Protein AF-A0A7R9WMP7-F1 (afdb_monomer_lite)

Sequence (196 aa):
MGDHVVVSDNFSRLHHEETLEYKSVVSILPITAIDHNDEQKAIALNGNVVVQQLIAFDERHVVAMCIQRPPPDAVDNLDGHWFGPDQTADKSIVAVLIHIAAGREIERVTVVHHMGQYTEDAPEPRTEVVAYDGQVGLALDWMGVVMAGQRTRDVIAANARDYHESGKATKKKKKKGLRKSGAKKDGFARGMSLRG

Radius of gyration: 32.73 Å; chains: 1; bounding box: 50×113×49 Å

Structure (mmCIF, N/CA/C/O backbone):
data_AF-A0A7R9WMP7-F1
#
_entry.id   AF-A0A7R9WMP7-F1
#
loop_
_atom_site.group_PDB
_atom_site.id
_atom_site.type_symbol
_atom_site.label_atom_id
_atom_site.label_alt_id
_atom_site.label_comp_id
_atom_site.label_asym_id
_atom_site.label_entity_id
_atom_site.label_seq_id
_atom_site.pdbx_PDB_ins_code
_atom_site.Cartn_x
_atom_site.Cartn_y
_atom_site.Cartn_z
_atom_site.occupancy
_atom_site.B_iso_or_equiv
_atom_site.auth_seq_id
_atom_site.auth_comp_id
_atom_site.auth_asym_id
_atom_site.auth_atom_id
_atom_site.pdbx_PDB_model_num
ATOM 1 N N . MET A 1 1 ? -14.930 8.433 22.520 1.00 45.34 1 MET A N 1
ATOM 2 C CA . MET A 1 1 ? -15.465 8.363 21.146 1.00 45.34 1 MET A CA 1
ATOM 3 C C . MET A 1 1 ? -14.258 8.307 20.238 1.00 45.34 1 MET A C 1
ATOM 5 O O . MET A 1 1 ? -13.336 9.067 20.490 1.00 45.34 1 MET A O 1
ATOM 9 N N . GLY A 1 2 ? -14.183 7.331 19.335 1.00 54.97 2 GLY A N 1
ATOM 10 C CA . GLY A 1 2 ? -13.090 7.282 18.365 1.00 54.97 2 GLY A CA 1
ATOM 11 C C . GLY A 1 2 ? -13.366 8.304 17.273 1.00 54.97 2 GLY A C 1
ATOM 12 O O . GLY A 1 2 ? -14.481 8.332 16.754 1.00 54.97 2 GLY A O 1
ATOM 13 N N . ASP A 1 3 ? -12.388 9.147 16.962 1.00 68.12 3 ASP A N 1
ATOM 14 C CA . ASP A 1 3 ? -12.490 10.063 15.833 1.00 68.12 3 ASP A CA 1
ATOM 15 C C . ASP A 1 3 ? -12.440 9.225 14.557 1.00 68.12 3 ASP A C 1
ATOM 17 O O . ASP A 1 3 ? -11.416 8.632 14.213 1.00 68.12 3 ASP A O 1
ATOM 21 N N . HIS A 1 4 ? -13.585 9.097 13.894 1.00 77.50 4 HIS A N 1
ATOM 22 C CA . HIS A 1 4 ? -13.651 8.394 12.625 1.00 77.50 4 HIS A CA 1
ATOM 23 C C . HIS A 1 4 ? -12.952 9.230 11.552 1.00 77.50 4 HIS A C 1
ATOM 25 O O . HIS A 1 4 ? -13.193 10.434 11.434 1.00 77.50 4 HIS A O 1
ATOM 31 N N . VAL A 1 5 ? -12.115 8.580 10.746 1.00 83.12 5 VAL A N 1
ATOM 32 C CA . VAL A 1 5 ? -11.389 9.219 9.647 1.00 83.12 5 VAL A CA 1
ATOM 33 C C . VAL A 1 5 ? -11.659 8.508 8.327 1.00 83.12 5 VAL A C 1
ATOM 35 O O . VAL A 1 5 ? -11.923 7.307 8.288 1.00 83.12 5 VAL A O 1
ATOM 38 N N . VAL A 1 6 ? -11.544 9.256 7.238 1.00 84.00 6 VAL A N 1
ATOM 39 C CA . VAL A 1 6 ? -11.440 8.762 5.870 1.00 84.00 6 VAL A CA 1
ATOM 40 C C . VAL A 1 6 ? -9.982 8.870 5.454 1.00 84.00 6 VAL A C 1
ATOM 42 O O . VAL A 1 6 ? -9.358 9.919 5.610 1.00 84.00 6 VAL A O 1
ATOM 45 N N . VAL A 1 7 ? -9.438 7.785 4.914 1.00 86.56 7 VAL A N 1
ATOM 46 C CA . VAL A 1 7 ? -8.098 7.769 4.328 1.00 86.56 7 VAL A CA 1
ATOM 47 C C . VAL A 1 7 ? -8.248 7.599 2.824 1.00 86.56 7 VAL A C 1
ATOM 49 O O . VAL A 1 7 ? -8.985 6.729 2.371 1.00 86.56 7 VAL A O 1
ATOM 52 N N . SER A 1 8 ? -7.581 8.457 2.062 1.00 89.31 8 SER A N 1
ATOM 53 C CA . SER A 1 8 ? -7.613 8.466 0.597 1.00 89.31 8 SER A CA 1
ATOM 54 C C . SER A 1 8 ? -6.206 8.632 0.049 1.00 89.31 8 SER A C 1
ATOM 56 O O . SER A 1 8 ? -5.360 9.243 0.699 1.00 89.31 8 SER A O 1
ATOM 58 N N . ASP A 1 9 ? -5.938 8.100 -1.133 1.00 88.44 9 ASP A N 1
ATOM 59 C CA . ASP A 1 9 ? -4.733 8.404 -1.886 1.00 88.44 9 ASP A CA 1
ATOM 60 C C . ASP A 1 9 ? -5.026 9.446 -2.964 1.00 88.44 9 ASP A C 1
ATOM 62 O O . ASP A 1 9 ? -6.095 9.491 -3.569 1.00 88.44 9 ASP A O 1
ATOM 66 N N . ASN A 1 10 ? -4.043 10.307 -3.186 1.00 82.25 10 ASN A N 1
ATOM 67 C CA . ASN A 1 10 ? -3.970 11.196 -4.325 1.00 82.25 10 ASN A CA 1
ATOM 68 C C . ASN A 1 10 ? -2.675 10.892 -5.065 1.00 82.25 10 ASN A C 1
ATOM 70 O O . ASN A 1 10 ? -1.601 10.803 -4.466 1.00 82.25 10 ASN A O 1
ATOM 74 N N . PHE A 1 11 ? -2.783 10.762 -6.377 1.00 77.38 11 PHE A N 1
ATOM 75 C CA . PHE A 1 11 ? -1.663 10.467 -7.249 1.00 77.38 11 PHE A CA 1
ATOM 76 C C . PHE A 1 11 ? -1.333 11.695 -8.090 1.00 77.38 11 PHE A C 1
ATOM 78 O O . PHE A 1 11 ? -2.196 12.226 -8.792 1.00 77.38 11 PHE A O 1
ATOM 85 N N . SER A 1 12 ? -0.076 12.132 -8.045 1.00 68.75 12 SER A N 1
ATOM 86 C CA . SER A 1 12 ? 0.445 13.128 -8.973 1.00 68.75 12 SER A CA 1
ATOM 87 C C . SER A 1 12 ? 1.570 12.533 -9.814 1.00 68.75 12 SER A C 1
ATOM 89 O O . SER A 1 12 ? 2.524 11.929 -9.318 1.00 68.75 12 SER A O 1
ATOM 91 N N . ARG A 1 13 ? 1.439 12.710 -11.131 1.00 63.62 13 ARG A N 1
ATOM 92 C CA . ARG A 1 13 ? 2.507 12.468 -12.099 1.00 63.62 13 ARG A CA 1
ATOM 93 C C . ARG A 1 13 ? 3.205 13.799 -12.327 1.00 63.62 13 ARG A C 1
ATOM 95 O O . ARG A 1 13 ? 2.623 14.699 -12.931 1.00 63.62 13 ARG A O 1
ATOM 102 N N . LEU A 1 14 ? 4.416 13.935 -11.807 1.00 63.47 14 LEU A N 1
ATOM 103 C CA . LEU A 1 14 ? 5.219 15.138 -11.969 1.00 63.47 14 LEU A CA 1
ATOM 104 C C . LEU A 1 14 ? 6.119 14.952 -13.195 1.00 63.47 14 LEU A C 1
ATOM 106 O O . LEU A 1 14 ? 6.759 13.916 -13.364 1.00 63.47 14 LEU A O 1
ATOM 110 N N . HIS A 1 15 ? 6.113 15.934 -14.096 1.00 60.50 15 HIS A N 1
ATOM 111 C CA . HIS A 1 15 ? 7.134 16.049 -15.136 1.00 60.50 15 HIS A CA 1
ATOM 112 C C . HIS A 1 15 ? 8.239 16.938 -14.589 1.00 60.50 15 HIS A C 1
ATOM 114 O O . HIS A 1 15 ? 7.997 18.121 -14.351 1.00 60.50 15 HIS A O 1
ATOM 120 N N . HIS A 1 16 ? 9.428 16.376 -14.401 1.00 54.00 16 HIS A N 1
ATOM 121 C CA . HIS A 1 16 ? 10.613 17.155 -14.083 1.00 54.00 16 HIS A CA 1
ATOM 122 C C . HIS A 1 16 ? 11.619 16.987 -15.217 1.00 54.00 16 HIS A C 1
ATOM 124 O O . HIS A 1 16 ? 12.218 15.928 -15.356 1.00 54.00 16 HIS A O 1
ATOM 130 N N . GLU A 1 17 ? 11.765 18.027 -16.040 1.00 49.81 17 GLU A N 1
ATOM 131 C CA . GLU A 1 17 ? 12.909 18.194 -16.952 1.00 49.81 17 GLU A CA 1
ATOM 132 C C . GLU A 1 17 ? 13.244 16.963 -17.827 1.00 49.81 17 GLU A C 1
ATOM 134 O O . GLU A 1 17 ? 14.412 16.692 -18.044 1.00 49.81 17 GLU A O 1
ATOM 139 N N . GLU A 1 18 ? 12.219 16.263 -18.347 1.00 53.88 18 GLU A N 1
ATOM 140 C CA . GLU A 1 18 ? 12.264 15.031 -19.187 1.00 53.88 18 GLU A CA 1
ATOM 141 C C . GLU A 1 18 ? 12.068 13.695 -18.444 1.00 53.88 18 GLU A C 1
ATOM 143 O O . GLU A 1 18 ? 11.784 12.677 -19.075 1.00 53.88 18 GLU A O 1
ATOM 148 N N . THR A 1 19 ? 12.058 13.699 -17.110 1.00 57.19 19 THR A N 1
ATOM 149 C CA . THR A 1 19 ? 11.819 12.502 -16.290 1.00 57.19 19 THR A CA 1
ATOM 150 C C . THR A 1 19 ? 10.413 12.449 -15.680 1.00 57.19 19 THR A C 1
ATOM 152 O O . THR A 1 19 ? 9.794 13.466 -15.344 1.00 57.19 19 THR A O 1
ATOM 155 N N . LEU A 1 20 ? 9.878 11.228 -15.558 1.00 64.06 20 LEU A N 1
ATOM 156 C CA . LEU A 1 20 ? 8.574 10.947 -14.954 1.00 64.06 20 LEU A CA 1
ATOM 157 C C . LEU A 1 20 ? 8.750 10.530 -13.494 1.00 64.06 20 LEU A C 1
ATOM 159 O O . LEU A 1 20 ? 9.086 9.377 -13.213 1.00 64.06 20 LEU A O 1
ATOM 163 N N . GLU A 1 21 ? 8.459 11.440 -12.570 1.00 72.31 21 GLU A N 1
ATOM 164 C CA . GLU A 1 21 ? 8.384 11.110 -11.149 1.00 72.31 21 GLU A CA 1
ATOM 165 C C . GLU A 1 21 ? 6.926 10.854 -10.757 1.00 72.31 21 GLU A C 1
ATOM 167 O O . GLU A 1 21 ? 6.021 11.656 -11.020 1.00 72.31 21 GLU A O 1
ATOM 172 N N . TYR A 1 22 ? 6.688 9.709 -10.126 1.00 75.56 22 TYR A N 1
ATOM 173 C CA . TYR A 1 22 ? 5.396 9.353 -9.573 1.00 75.56 22 TYR A CA 1
ATOM 174 C C . TYR A 1 22 ? 5.412 9.557 -8.068 1.00 75.56 22 TYR A C 1
ATOM 176 O O . TYR A 1 22 ? 6.226 8.969 -7.354 1.00 75.56 22 TYR A O 1
ATOM 184 N N . LYS A 1 23 ? 4.475 10.373 -7.586 1.00 83.44 23 LYS A N 1
ATOM 185 C CA . LYS A 1 23 ? 4.363 10.688 -6.170 1.00 83.44 23 LYS A CA 1
ATOM 186 C C . LYS A 1 23 ? 2.950 10.423 -5.685 1.00 83.44 23 LYS A C 1
ATOM 188 O O . LYS A 1 23 ? 1.987 11.042 -6.136 1.00 83.44 23 LYS A O 1
ATOM 193 N N . SER A 1 24 ? 2.841 9.500 -4.738 1.00 88.12 24 SER A N 1
ATOM 194 C CA . SER A 1 24 ? 1.586 9.229 -4.043 1.00 88.12 24 SER A CA 1
ATOM 195 C C . SER A 1 24 ? 1.531 9.988 -2.726 1.00 88.12 24 SER A C 1
ATOM 197 O O . SER A 1 24 ? 2.500 10.013 -1.962 1.00 88.12 24 SER A O 1
ATOM 199 N N . VAL A 1 25 ? 0.380 10.590 -2.449 1.00 89.88 25 VAL A N 1
ATOM 200 C CA . VAL A 1 25 ? 0.095 11.306 -1.207 1.00 89.88 25 VAL A CA 1
ATOM 201 C C . VAL A 1 25 ? -1.120 10.674 -0.548 1.00 89.88 25 VAL A C 1
ATOM 203 O O . VAL A 1 25 ? -2.216 10.708 -1.098 1.00 89.88 25 VAL A O 1
ATOM 206 N N . VAL A 1 26 ? -0.945 10.133 0.653 1.00 91.12 26 VAL A N 1
ATOM 207 C CA . VAL A 1 26 ? -2.043 9.596 1.460 1.00 91.12 26 VAL A CA 1
ATOM 208 C C . VAL A 1 26 ? -2.605 10.713 2.334 1.00 91.12 26 VAL A C 1
ATOM 210 O O . VAL A 1 26 ? -1.893 11.305 3.139 1.00 91.12 26 VAL A O 1
ATOM 213 N N . SER A 1 27 ? -3.884 11.024 2.160 1.00 90.75 27 SER A N 1
ATOM 214 C CA . SER A 1 27 ? -4.619 12.044 2.905 1.00 90.75 27 SER A CA 1
ATOM 215 C C . SER A 1 27 ? -5.517 11.403 3.958 1.00 90.75 27 SER A C 1
ATOM 217 O O . SER A 1 27 ? -6.266 10.478 3.654 1.00 90.75 27 SER A O 1
ATOM 219 N N . ILE A 1 28 ? -5.465 11.919 5.184 1.00 89.56 28 ILE A N 1
ATOM 220 C CA . ILE A 1 28 ? -6.293 11.504 6.318 1.00 89.56 28 ILE A CA 1
ATOM 221 C C . ILE A 1 28 ? -7.218 12.668 6.672 1.00 89.56 28 ILE A C 1
ATOM 223 O O . ILE A 1 28 ? -6.755 13.761 7.007 1.00 89.56 28 ILE A O 1
ATOM 227 N N . LEU A 1 29 ? -8.519 12.414 6.584 1.00 86.44 29 LEU A N 1
ATOM 228 C CA . LEU A 1 29 ? -9.594 13.391 6.713 1.00 86.44 29 LEU A CA 1
ATOM 229 C C . LEU A 1 29 ? -10.515 12.988 7.876 1.00 86.44 29 LEU A C 1
ATOM 231 O O . LEU A 1 29 ? -11.061 11.887 7.845 1.00 86.44 29 LEU A O 1
ATOM 235 N N . PRO A 1 30 ? -10.728 13.828 8.898 1.00 81.94 30 PRO A N 1
ATOM 236 C CA . PRO A 1 30 ? -11.712 13.545 9.940 1.00 81.94 30 PRO A CA 1
ATOM 237 C C . PRO A 1 30 ? -13.141 13.606 9.382 1.00 81.94 30 PRO A C 1
ATOM 239 O O . PRO A 1 30 ? -13.483 14.520 8.636 1.00 81.94 30 PRO A O 1
ATOM 242 N N . ILE A 1 31 ? -14.010 12.664 9.768 1.00 73.88 31 ILE A N 1
ATOM 243 C CA . ILE A 1 31 ? -15.422 12.644 9.325 1.00 73.88 31 ILE A CA 1
ATOM 244 C C . ILE A 1 31 ? -16.225 13.802 9.940 1.00 73.88 31 ILE A C 1
ATOM 246 O O . ILE A 1 31 ? -17.208 14.261 9.363 1.00 73.88 31 ILE A O 1
ATOM 250 N N . THR A 1 32 ? -15.797 14.313 11.093 1.00 69.62 32 THR A N 1
ATOM 251 C CA . THR A 1 32 ? -16.431 15.440 11.791 1.00 69.62 32 THR A CA 1
ATOM 252 C C . THR A 1 32 ? -16.100 16.809 11.191 1.00 69.62 32 THR A C 1
ATOM 254 O O . THR A 1 32 ? -16.715 17.797 11.584 1.00 69.62 32 THR A O 1
ATOM 257 N N . ALA A 1 33 ? -15.189 16.882 10.216 1.00 56.69 33 ALA A N 1
ATOM 258 C CA . ALA A 1 33 ? -14.652 18.127 9.660 1.00 56.69 33 ALA A CA 1
ATOM 259 C C . ALA A 1 33 ? -15.591 18.850 8.670 1.00 56.69 33 ALA A C 1
ATOM 261 O O . ALA A 1 33 ? -15.128 19.556 7.779 1.00 56.69 33 ALA A O 1
ATOM 262 N N . ILE A 1 34 ? -16.913 18.679 8.795 1.00 56.62 34 ILE A N 1
ATOM 263 C CA . ILE A 1 34 ? -17.877 19.358 7.913 1.00 56.62 34 ILE A CA 1
ATOM 264 C C . ILE A 1 34 ? -17.943 20.865 8.217 1.00 56.62 34 ILE A C 1
ATOM 266 O O . ILE A 1 34 ? -18.235 21.631 7.306 1.00 56.62 34 ILE A O 1
ATOM 270 N N . ASP A 1 35 ? -17.592 21.310 9.433 1.00 53.38 35 ASP A N 1
ATOM 271 C CA . ASP A 1 35 ? -17.746 22.725 9.817 1.00 53.38 35 ASP A CA 1
ATOM 272 C C . ASP A 1 35 ? -16.522 23.412 10.441 1.00 53.38 35 ASP A C 1
ATOM 274 O O . ASP A 1 35 ? -16.536 24.635 10.601 1.00 53.38 35 ASP A O 1
ATOM 278 N N . HIS A 1 36 ? -15.433 22.711 10.757 1.00 48.56 36 HIS A N 1
ATOM 279 C CA . HIS A 1 36 ? -14.279 23.339 11.404 1.00 48.56 36 HIS A CA 1
ATOM 280 C C . HIS A 1 36 ? -12.947 22.879 10.825 1.00 48.56 36 HIS A C 1
ATOM 282 O O . HIS A 1 36 ? -12.835 21.808 10.243 1.00 48.56 36 HIS A O 1
ATOM 288 N N . ASN A 1 37 ? -11.969 23.766 10.998 1.00 53.78 37 ASN A N 1
ATOM 289 C CA . ASN A 1 37 ? -10.576 23.804 10.551 1.00 53.78 37 ASN A CA 1
ATOM 290 C C . ASN A 1 37 ? -9.716 22.592 10.989 1.00 53.78 37 ASN A C 1
ATOM 292 O O . ASN A 1 37 ? -8.524 22.758 11.246 1.00 53.78 37 ASN A O 1
ATOM 296 N N . ASP A 1 38 ? -10.311 21.409 11.156 1.00 58.34 38 ASP A N 1
ATOM 297 C CA . ASP A 1 38 ? -9.605 20.196 11.537 1.00 58.34 38 ASP A CA 1
ATOM 298 C C . ASP A 1 38 ? -8.552 19.891 10.471 1.00 58.34 38 ASP A C 1
ATOM 300 O O . ASP A 1 38 ? -8.847 19.732 9.283 1.00 58.34 38 ASP A O 1
ATOM 304 N N . GLU A 1 39 ? -7.297 19.868 10.914 1.00 68.38 39 GLU A N 1
ATOM 305 C CA . GLU A 1 39 ? -6.137 19.774 10.041 1.00 68.38 39 GLU A CA 1
ATOM 306 C C . GLU A 1 39 ? -6.145 18.442 9.285 1.00 68.38 39 GLU A C 1
ATOM 308 O O . GLU A 1 39 ? -5.838 17.377 9.831 1.00 68.38 39 GLU A O 1
ATOM 313 N N . GLN A 1 40 ? -6.465 18.510 7.991 1.00 79.12 40 GLN A N 1
ATOM 314 C CA . GLN A 1 40 ? -6.176 17.440 7.048 1.00 79.12 40 GLN A CA 1
ATOM 315 C C . GLN A 1 40 ? -4.687 17.097 7.138 1.00 79.12 40 GLN A C 1
ATOM 317 O O . GLN A 1 40 ? -3.821 17.954 6.954 1.00 79.12 40 GLN A O 1
ATOM 322 N N . LYS A 1 41 ? -4.380 15.818 7.360 1.00 86.44 41 LYS A N 1
ATOM 323 C CA . LYS A 1 4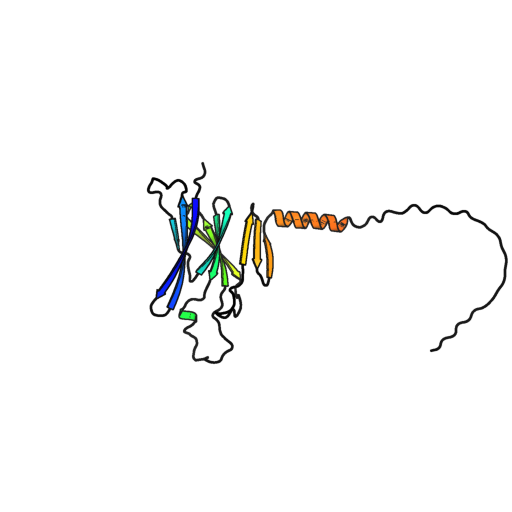1 ? -3.000 15.328 7.315 1.00 86.44 41 LYS A CA 1
ATOM 324 C C . LYS A 1 41 ? -2.728 14.745 5.940 1.00 86.44 41 LYS A C 1
ATOM 326 O O . LYS A 1 41 ? -3.457 13.866 5.490 1.00 86.44 41 LYS A O 1
ATOM 331 N N . ALA A 1 42 ? -1.672 15.216 5.288 1.00 88.25 42 ALA A N 1
ATOM 332 C CA . ALA A 1 42 ? -1.196 14.681 4.020 1.00 88.25 42 ALA A CA 1
ATOM 333 C C . ALA A 1 42 ? 0.192 14.063 4.213 1.00 88.25 42 ALA A C 1
ATOM 335 O O . ALA A 1 42 ? 1.103 14.700 4.739 1.00 88.25 42 ALA A O 1
ATOM 336 N N . ILE A 1 43 ? 0.344 12.816 3.782 1.00 89.69 43 ILE A N 1
ATOM 337 C CA . ILE A 1 43 ? 1.560 12.021 3.923 1.00 89.69 43 ILE A CA 1
ATOM 338 C C . ILE A 1 43 ? 2.075 11.731 2.522 1.00 89.69 43 ILE A C 1
ATOM 340 O O . ILE A 1 43 ? 1.522 10.893 1.810 1.00 89.69 43 ILE A O 1
ATOM 344 N N . ALA A 1 44 ? 3.131 12.428 2.110 1.00 89.12 44 ALA A N 1
ATOM 345 C CA . ALA A 1 44 ? 3.839 12.074 0.888 1.00 89.12 44 ALA A CA 1
ATOM 346 C C . ALA A 1 44 ? 4.611 10.772 1.123 1.00 89.12 44 ALA A C 1
ATOM 348 O O . ALA A 1 44 ? 5.440 10.701 2.030 1.00 89.12 44 ALA A O 1
ATOM 349 N N . LEU A 1 45 ? 4.336 9.748 0.317 1.00 90.00 45 LEU A N 1
ATOM 350 C CA . LEU A 1 45 ? 5.098 8.510 0.384 1.00 90.00 45 LEU A CA 1
ATOM 351 C C . LEU A 1 45 ? 6.478 8.735 -0.232 1.00 90.00 45 LEU A C 1
ATOM 353 O O . LEU A 1 45 ? 6.606 9.333 -1.300 1.00 90.00 45 LEU A O 1
ATOM 357 N N . ASN A 1 46 ? 7.513 8.251 0.450 1.00 86.81 46 ASN A N 1
ATOM 358 C CA . ASN A 1 46 ? 8.882 8.382 -0.034 1.00 86.81 46 ASN A CA 1
ATOM 359 C C . ASN A 1 46 ? 9.130 7.493 -1.264 1.00 86.81 46 ASN A C 1
ATOM 361 O O . ASN A 1 46 ? 8.688 6.338 -1.304 1.00 86.81 46 ASN A O 1
ATOM 365 N N . GLY A 1 47 ? 9.907 8.022 -2.211 1.00 84.62 47 GLY A N 1
ATOM 366 C CA . GLY A 1 47 ? 10.337 7.335 -3.430 1.00 84.62 47 GLY A CA 1
ATOM 367 C C . GLY A 1 47 ? 9.347 7.430 -4.594 1.00 84.62 47 GLY A C 1
ATOM 368 O O . GLY A 1 47 ? 8.264 7.994 -4.470 1.00 84.62 47 GLY A O 1
ATOM 369 N N . ASN A 1 48 ? 9.740 6.841 -5.726 1.00 86.69 48 ASN A N 1
ATOM 370 C CA . ASN A 1 48 ? 8.947 6.788 -6.953 1.00 86.69 48 ASN A CA 1
ATOM 371 C C . ASN A 1 48 ? 7.863 5.699 -6.836 1.00 86.69 48 ASN A C 1
ATOM 373 O O . ASN A 1 48 ? 8.011 4.595 -7.366 1.00 86.69 48 ASN A O 1
ATOM 377 N N . VAL A 1 49 ? 6.822 5.965 -6.041 1.00 88.38 49 VAL A N 1
ATOM 378 C CA . VAL A 1 49 ? 5.807 4.969 -5.666 1.00 88.38 49 VAL A CA 1
ATOM 379 C C . VAL A 1 49 ? 4.389 5.377 -6.047 1.00 88.38 49 VAL A C 1
ATOM 381 O O . VAL A 1 49 ? 3.970 6.528 -5.889 1.00 88.38 49 VAL A O 1
ATOM 384 N N . VAL A 1 50 ? 3.624 4.385 -6.497 1.00 88.69 50 VAL A N 1
ATOM 385 C CA . VAL A 1 50 ? 2.215 4.501 -6.879 1.00 88.69 50 VAL A CA 1
ATOM 386 C C . VAL A 1 50 ? 1.385 3.601 -5.987 1.00 88.69 50 VAL A C 1
ATOM 388 O O . VAL A 1 50 ? 1.567 2.385 -6.018 1.00 88.69 50 VAL A O 1
ATOM 391 N N . VAL A 1 51 ? 0.483 4.181 -5.201 1.00 90.25 51 VAL A N 1
ATOM 392 C CA . VAL A 1 51 ? -0.491 3.412 -4.420 1.00 90.25 51 VAL A CA 1
ATOM 393 C C . VAL A 1 51 ? -1.447 2.711 -5.385 1.00 90.25 51 VAL A C 1
ATOM 395 O O . VAL A 1 51 ? -2.043 3.343 -6.249 1.00 90.25 51 VAL A O 1
ATOM 398 N N . GLN A 1 52 ? -1.568 1.393 -5.252 1.00 87.69 52 GLN A N 1
ATOM 399 C CA . GLN A 1 52 ? -2.570 0.596 -5.958 1.00 87.69 52 GLN A CA 1
ATOM 400 C C . GLN A 1 52 ? -3.795 0.339 -5.085 1.00 87.69 52 GLN A C 1
ATOM 402 O O . GLN A 1 52 ? -4.917 0.326 -5.585 1.00 87.69 52 GLN A O 1
ATOM 407 N N . GLN A 1 53 ? -3.580 0.088 -3.790 1.00 89.50 53 GLN A N 1
ATOM 408 C CA . GLN A 1 53 ? -4.645 -0.217 -2.837 1.00 89.50 53 GLN A CA 1
ATOM 409 C C . GLN A 1 53 ? -4.331 0.376 -1.466 1.00 89.50 53 GLN A C 1
ATOM 411 O O . GLN A 1 53 ? -3.204 0.280 -0.979 1.00 89.50 53 GLN A O 1
ATOM 416 N N . LEU A 1 54 ? -5.357 0.930 -0.824 1.00 91.19 54 LEU A N 1
ATOM 417 C CA . LEU A 1 54 ? -5.348 1.310 0.585 1.00 91.19 54 LEU A CA 1
ATOM 418 C C . LEU A 1 54 ? -6.266 0.370 1.359 1.00 91.19 54 LEU A C 1
ATOM 420 O O . LEU A 1 54 ? -7.455 0.271 1.062 1.00 91.19 54 LEU A O 1
ATOM 424 N N . ILE A 1 55 ? -5.716 -0.300 2.367 1.00 90.62 55 ILE A N 1
ATOM 425 C CA . ILE A 1 55 ? -6.439 -1.269 3.186 1.00 90.62 55 ILE A CA 1
ATOM 426 C C . ILE A 1 55 ? -6.400 -0.821 4.643 1.00 90.62 55 ILE A C 1
ATOM 428 O O . ILE A 1 55 ? -5.327 -0.650 5.223 1.00 90.62 55 ILE A O 1
ATOM 432 N N . ALA A 1 56 ? -7.572 -0.667 5.258 1.00 89.44 56 ALA A N 1
ATOM 433 C CA . ALA A 1 56 ? -7.669 -0.505 6.703 1.00 89.44 56 ALA A CA 1
ATOM 434 C C . ALA A 1 56 ? -7.238 -1.813 7.379 1.00 89.44 56 ALA A C 1
ATOM 436 O O . ALA A 1 56 ? -7.864 -2.853 7.177 1.00 89.44 56 ALA A O 1
ATOM 437 N N . PHE A 1 57 ? -6.154 -1.768 8.151 1.00 85.88 57 PHE A N 1
ATOM 438 C CA . PHE A 1 57 ? -5.645 -2.944 8.854 1.00 85.88 57 PHE A CA 1
ATOM 439 C C . PHE A 1 57 ? -6.292 -3.079 10.234 1.00 85.88 57 PHE A C 1
ATOM 441 O O . PHE A 1 57 ? -6.773 -4.150 10.602 1.00 85.88 57 PHE A O 1
ATOM 448 N N . ASP A 1 58 ? -6.343 -1.969 10.968 1.00 86.88 58 ASP A N 1
ATOM 449 C CA . ASP A 1 58 ? -7.078 -1.817 12.218 1.00 86.88 58 ASP A CA 1
ATOM 450 C C . ASP A 1 58 ? -7.552 -0.356 12.372 1.00 86.88 58 ASP A C 1
ATOM 452 O O . ASP A 1 58 ? -7.472 0.444 11.440 1.00 86.88 58 ASP A O 1
ATOM 456 N N . GLU A 1 59 ? -8.055 0.014 13.550 1.00 86.19 59 GLU A N 1
ATOM 457 C CA . GLU A 1 59 ? -8.561 1.367 13.833 1.00 86.19 59 GLU A CA 1
ATOM 458 C C . GLU A 1 59 ? -7.483 2.469 13.820 1.00 86.19 59 GLU A C 1
ATOM 460 O O . GLU A 1 59 ? -7.804 3.656 13.825 1.00 86.19 59 GLU A O 1
ATOM 465 N N . ARG A 1 60 ? -6.200 2.103 13.861 1.00 89.69 60 ARG A N 1
ATOM 466 C CA . ARG A 1 60 ? -5.056 3.019 13.989 1.00 89.69 60 ARG A CA 1
ATOM 467 C C . ARG A 1 60 ? -4.108 2.959 12.799 1.00 89.69 60 ARG A C 1
ATOM 469 O O . ARG A 1 60 ? -3.265 3.852 12.667 1.00 89.69 60 ARG A O 1
ATOM 476 N N . HIS A 1 61 ? -4.235 1.943 11.955 1.00 90.56 61 HIS A N 1
ATOM 477 C CA . HIS A 1 61 ? -3.281 1.629 10.908 1.00 90.56 61 HIS A CA 1
ATOM 478 C C . HIS A 1 61 ? -3.953 1.375 9.562 1.00 90.56 61 HIS A C 1
ATOM 480 O O . HIS A 1 61 ? -4.935 0.640 9.445 1.00 90.56 61 HIS A O 1
ATOM 486 N N . VAL A 1 62 ? -3.333 1.924 8.523 1.00 92.38 62 VAL A N 1
ATOM 487 C CA . VAL A 1 62 ? -3.647 1.629 7.123 1.00 92.38 62 VAL A CA 1
ATOM 488 C C . VAL A 1 62 ? -2.408 1.049 6.461 1.00 92.38 62 VAL A C 1
ATOM 490 O O . VAL A 1 62 ? -1.289 1.476 6.745 1.00 92.38 62 VAL A O 1
ATOM 493 N N . VAL A 1 63 ? -2.608 0.081 5.574 1.00 92.06 63 VAL A N 1
ATOM 494 C CA . VAL A 1 63 ? -1.569 -0.458 4.700 1.00 92.06 63 VAL A CA 1
ATOM 495 C C . VAL A 1 63 ? -1.813 0.065 3.292 1.00 92.06 63 VAL A C 1
ATOM 497 O O . VAL A 1 63 ? -2.882 -0.150 2.725 1.00 92.06 63 VAL A O 1
ATOM 500 N N . ALA A 1 64 ? -0.822 0.749 2.730 1.00 92.75 64 ALA A N 1
ATOM 501 C CA . ALA A 1 64 ? -0.803 1.137 1.329 1.00 92.75 64 ALA A CA 1
ATOM 502 C C . ALA A 1 64 ? 0.042 0.132 0.541 1.00 92.75 64 ALA A C 1
ATOM 504 O O . ALA A 1 64 ? 1.256 0.032 0.737 1.00 92.75 64 ALA A O 1
ATOM 505 N N . MET A 1 65 ? -0.597 -0.614 -0.353 1.00 90.88 65 MET A N 1
ATOM 506 C CA . MET A 1 65 ? 0.089 -1.460 -1.322 1.00 90.88 65 MET A CA 1
ATOM 507 C C . MET A 1 65 ? 0.490 -0.601 -2.504 1.00 90.88 65 MET A C 1
ATOM 509 O O . MET A 1 65 ? -0.368 0.001 -3.151 1.00 90.88 65 MET A O 1
ATOM 513 N N . CYS A 1 66 ? 1.788 -0.528 -2.769 1.00 90.00 66 CYS A N 1
ATOM 514 C CA . CYS A 1 66 ? 2.339 0.366 -3.771 1.00 90.00 66 CYS A CA 1
ATOM 515 C C . CYS A 1 66 ? 3.187 -0.397 -4.785 1.00 90.00 66 CYS A C 1
ATOM 517 O O . CYS A 1 66 ? 3.948 -1.295 -4.419 1.00 90.00 66 CYS A O 1
ATOM 519 N N . ILE A 1 67 ? 3.132 0.031 -6.043 1.00 87.69 67 ILE A N 1
ATOM 520 C CA . ILE A 1 67 ? 4.190 -0.260 -7.008 1.00 87.69 67 ILE A CA 1
ATOM 521 C C . ILE A 1 67 ? 5.290 0.768 -6.805 1.00 87.69 67 ILE A C 1
ATOM 523 O O . ILE A 1 67 ? 5.064 1.970 -6.935 1.00 87.69 67 ILE A O 1
ATOM 527 N N . GLN A 1 68 ? 6.490 0.284 -6.527 1.00 88.06 68 GLN A N 1
ATOM 528 C CA . GLN A 1 68 ? 7.699 1.078 -6.554 1.00 88.06 68 GLN A CA 1
ATOM 529 C C . GLN A 1 68 ? 8.367 0.926 -7.917 1.00 88.06 68 GLN A C 1
ATOM 531 O O . GLN A 1 68 ? 8.727 -0.171 -8.354 1.00 88.06 68 GLN A O 1
ATOM 536 N N . ARG A 1 69 ? 8.511 2.066 -8.587 1.00 82.88 69 ARG A N 1
ATOM 537 C CA . ARG A 1 69 ? 9.221 2.199 -9.850 1.00 82.88 69 ARG A CA 1
ATOM 538 C C . ARG A 1 69 ? 10.680 2.566 -9.563 1.00 82.88 69 ARG A C 1
ATOM 540 O O . ARG A 1 69 ? 10.970 3.191 -8.538 1.00 82.88 69 ARG A O 1
ATOM 547 N N . PRO A 1 70 ? 11.609 2.167 -10.435 1.00 77.31 70 PRO A N 1
ATOM 548 C CA . PRO A 1 70 ? 12.994 2.591 -10.321 1.00 77.31 70 PRO A CA 1
ATOM 549 C C . PRO A 1 70 ? 13.098 4.121 -10.423 1.00 77.31 70 PRO A C 1
ATOM 551 O O . PRO A 1 70 ? 12.207 4.772 -10.988 1.00 77.31 70 PRO A O 1
ATOM 554 N N . PRO A 1 71 ? 14.144 4.722 -9.832 1.00 72.25 71 PRO A N 1
ATOM 555 C CA . PRO A 1 71 ? 14.387 6.146 -9.991 1.00 72.25 71 PRO A CA 1
ATOM 556 C C . PRO A 1 71 ? 14.623 6.463 -11.477 1.00 72.25 71 PRO A C 1
ATOM 558 O O . PRO A 1 71 ? 15.172 5.614 -12.184 1.00 72.25 71 PRO A O 1
ATOM 561 N N . PRO A 1 72 ? 14.226 7.653 -11.957 1.00 65.25 72 PRO A N 1
ATOM 562 C CA . PRO A 1 72 ? 14.358 8.000 -13.370 1.00 65.25 72 PRO A CA 1
ATOM 563 C C . PRO A 1 72 ? 15.798 7.863 -13.886 1.00 65.25 72 PRO A C 1
ATOM 565 O O . PRO A 1 72 ? 16.027 7.241 -14.918 1.00 65.25 72 PRO A O 1
ATOM 568 N N . ASP A 1 73 ? 16.768 8.301 -13.084 1.00 63.38 73 ASP A N 1
ATOM 569 C CA . ASP A 1 73 ? 18.201 8.287 -13.407 1.00 63.38 73 ASP A CA 1
ATOM 570 C C . ASP A 1 73 ? 18.796 6.872 -13.553 1.00 63.38 73 ASP A C 1
ATOM 572 O O . ASP A 1 73 ? 19.893 6.699 -14.085 1.00 63.38 73 ASP A O 1
ATOM 576 N N . ALA A 1 74 ? 18.104 5.831 -13.069 1.00 57.69 74 ALA A N 1
ATOM 577 C CA . ALA A 1 74 ? 18.542 4.448 -13.269 1.00 57.69 74 ALA A CA 1
ATOM 578 C C . ALA A 1 74 ? 18.317 3.964 -14.709 1.00 57.69 74 ALA A C 1
ATOM 580 O O . ALA A 1 74 ? 18.923 2.971 -15.106 1.00 57.69 74 ALA A O 1
ATOM 581 N N . VAL A 1 75 ? 17.466 4.648 -15.478 1.00 55.31 75 VAL A N 1
ATOM 582 C CA . VAL A 1 75 ? 17.208 4.330 -16.887 1.00 55.31 75 VAL A CA 1
ATOM 583 C C . VAL A 1 75 ? 18.274 4.962 -17.795 1.00 55.31 75 VAL A C 1
ATOM 585 O O . VAL A 1 75 ? 18.620 4.379 -18.816 1.00 55.31 75 VAL A O 1
ATOM 588 N N . ASP A 1 76 ? 18.874 6.087 -17.393 1.00 50.34 76 ASP A N 1
ATOM 589 C CA . ASP A 1 76 ? 19.830 6.836 -18.227 1.00 50.34 76 ASP A CA 1
ATOM 590 C C . ASP A 1 76 ? 21.289 6.353 -18.130 1.00 50.34 76 ASP A C 1
ATOM 592 O O . ASP A 1 76 ? 22.091 6.634 -19.018 1.00 50.34 76 ASP A O 1
ATOM 596 N N . ASN A 1 77 ? 21.647 5.550 -17.121 1.00 47.97 77 ASN A N 1
ATOM 597 C CA . ASN A 1 77 ? 22.973 4.911 -17.016 1.00 47.97 77 ASN A CA 1
ATOM 598 C C . ASN A 1 77 ? 23.117 3.641 -17.887 1.00 47.97 77 ASN A C 1
ATOM 600 O O . ASN A 1 77 ? 23.918 2.749 -17.597 1.00 47.97 77 ASN A O 1
ATOM 604 N N . LEU A 1 78 ? 22.332 3.530 -18.961 1.00 51.53 78 LEU A N 1
ATOM 605 C CA . LEU A 1 78 ? 22.449 2.471 -19.959 1.00 51.53 78 LEU A CA 1
ATOM 606 C C . LEU A 1 78 ? 23.549 2.843 -20.967 1.00 51.53 78 LEU A C 1
ATOM 608 O O . LEU A 1 78 ? 23.266 3.317 -22.065 1.00 51.53 78 LEU A O 1
ATOM 612 N N . ASP A 1 79 ? 24.810 2.611 -20.585 1.00 48.03 79 ASP A N 1
ATOM 613 C CA . ASP A 1 79 ? 26.036 2.797 -21.386 1.00 48.03 79 ASP A CA 1
ATOM 614 C C . ASP A 1 79 ? 26.011 2.030 -22.737 1.00 48.03 79 ASP A C 1
ATOM 616 O O . ASP A 1 79 ? 26.677 1.013 -22.933 1.00 48.03 79 ASP A O 1
ATOM 620 N N . GLY A 1 80 ? 25.240 2.502 -23.720 1.00 49.88 80 GLY A N 1
ATOM 621 C CA . GLY A 1 80 ? 25.324 2.067 -25.120 1.00 49.88 80 GLY A CA 1
ATOM 622 C C . GLY A 1 80 ? 24.828 0.647 -25.431 1.00 49.88 80 GLY A C 1
ATOM 623 O O . GLY A 1 80 ? 25.061 0.147 -26.536 1.00 49.88 80 GLY A O 1
ATOM 624 N N . HIS A 1 81 ? 24.118 -0.020 -24.520 1.00 46.50 81 HIS A N 1
ATOM 625 C CA . HIS A 1 81 ? 23.525 -1.338 -24.773 1.00 46.50 81 HIS A CA 1
ATOM 626 C C . HIS A 1 81 ? 22.160 -1.240 -25.476 1.00 46.50 81 HIS A C 1
ATOM 628 O O . HIS A 1 81 ? 21.139 -1.666 -24.952 1.00 46.50 81 HIS A O 1
ATOM 634 N N . TRP A 1 82 ? 22.157 -0.737 -26.714 1.00 53.53 82 TRP A N 1
ATOM 635 C CA . TRP A 1 82 ? 20.955 -0.594 -27.557 1.00 53.53 82 TRP A CA 1
ATOM 636 C C . TRP A 1 82 ? 20.256 -1.916 -27.943 1.00 53.53 82 TRP A C 1
ATOM 638 O O . TRP A 1 82 ? 19.155 -1.876 -28.482 1.00 53.53 82 TRP A O 1
ATOM 648 N N . PHE A 1 83 ? 20.880 -3.078 -27.703 1.00 44.94 83 PHE A N 1
ATOM 649 C CA . PHE A 1 83 ? 20.381 -4.392 -28.148 1.00 44.94 83 PHE A CA 1
ATOM 650 C C . PHE A 1 83 ? 20.549 -5.517 -27.106 1.00 44.94 83 PHE A C 1
ATOM 652 O O . PHE A 1 83 ? 20.618 -6.694 -27.465 1.00 44.94 83 PHE A O 1
ATOM 659 N N . GLY A 1 84 ? 20.650 -5.183 -25.816 1.00 42.34 84 GLY A N 1
ATOM 660 C CA . GLY A 1 84 ? 20.495 -6.185 -24.752 1.00 42.34 84 GLY A CA 1
ATOM 661 C C . GLY A 1 84 ? 19.024 -6.608 -24.619 1.00 42.34 84 GLY A C 1
ATOM 662 O O . GLY A 1 84 ? 18.160 -5.805 -24.961 1.00 42.34 84 GLY A O 1
ATOM 663 N N . PRO A 1 85 ? 18.711 -7.834 -24.150 1.00 44.38 85 PRO A N 1
ATOM 664 C CA . PRO A 1 85 ? 17.326 -8.260 -23.944 1.00 44.38 85 PRO A CA 1
ATOM 665 C C . PRO A 1 85 ? 16.626 -7.249 -23.036 1.00 44.38 85 PRO A C 1
ATOM 667 O O . PRO A 1 85 ? 17.098 -7.044 -21.920 1.00 44.38 85 PRO A O 1
ATOM 670 N N . ASP A 1 86 ? 15.573 -6.614 -23.560 1.00 47.91 86 ASP A N 1
ATOM 671 C CA . ASP A 1 86 ? 14.747 -5.558 -22.965 1.00 47.91 86 ASP A CA 1
ATOM 672 C C . ASP A 1 86 ? 14.991 -5.366 -21.462 1.00 47.91 86 ASP A C 1
ATOM 674 O O . ASP A 1 86 ? 14.376 -6.019 -20.616 1.00 47.91 86 ASP A O 1
ATOM 678 N N . GLN A 1 87 ? 15.933 -4.487 -21.106 1.00 49.12 87 GLN A N 1
ATOM 679 C CA . GLN A 1 87 ? 16.177 -4.136 -19.708 1.00 49.12 87 GLN A CA 1
ATOM 680 C C . GLN A 1 87 ? 15.102 -3.147 -19.264 1.00 49.12 87 GLN A C 1
ATOM 682 O O . GLN A 1 87 ? 15.340 -1.962 -19.058 1.00 49.12 87 GLN A O 1
ATOM 687 N N . THR A 1 88 ? 13.873 -3.648 -19.166 1.00 55.25 88 THR A N 1
ATOM 688 C CA . THR A 1 88 ? 12.775 -2.959 -18.503 1.00 55.25 88 THR A CA 1
ATOM 689 C C . THR A 1 88 ? 13.191 -2.731 -17.061 1.00 55.25 88 THR A C 1
ATOM 691 O O . THR A 1 88 ? 13.533 -3.679 -16.353 1.00 55.25 88 THR A O 1
ATOM 694 N N . ALA A 1 89 ? 13.190 -1.477 -16.638 1.00 60.34 89 ALA A N 1
ATOM 695 C CA . ALA A 1 89 ? 13.593 -1.112 -15.299 1.00 60.34 89 ALA A CA 1
ATOM 696 C C . ALA A 1 89 ? 12.693 -1.844 -14.274 1.00 60.34 89 ALA A C 1
ATOM 698 O O . ALA A 1 89 ? 11.467 -1.696 -14.293 1.00 60.34 89 ALA A O 1
ATOM 699 N N . ASP A 1 90 ? 13.301 -2.689 -13.434 1.00 71.19 90 ASP A N 1
ATOM 700 C CA . ASP A 1 90 ? 12.577 -3.640 -12.585 1.00 71.19 90 ASP A CA 1
ATOM 701 C C . ASP A 1 90 ? 11.643 -2.917 -11.602 1.00 71.19 90 ASP A C 1
ATOM 703 O O . ASP A 1 90 ? 12.064 -2.112 -10.766 1.00 71.19 90 ASP A O 1
ATOM 707 N N . LYS A 1 91 ? 10.348 -3.230 -11.693 1.00 80.81 91 LYS A N 1
ATOM 708 C CA . LYS A 1 91 ? 9.327 -2.777 -10.742 1.00 80.81 91 LYS A CA 1
ATOM 709 C C . LYS A 1 91 ? 9.313 -3.696 -9.519 1.00 80.81 91 LYS A C 1
ATOM 711 O O . LYS A 1 91 ? 9.521 -4.907 -9.634 1.00 80.81 91 LYS A O 1
ATOM 716 N N . SER A 1 92 ? 8.978 -3.131 -8.363 1.00 86.56 92 SER A N 1
ATOM 717 C CA . SER A 1 92 ? 8.775 -3.870 -7.110 1.00 86.56 92 SER A CA 1
ATOM 718 C C . SER A 1 92 ? 7.423 -3.534 -6.482 1.00 86.56 92 SER A C 1
ATOM 720 O O . SER A 1 92 ? 6.856 -2.473 -6.741 1.00 86.56 92 SER A O 1
ATOM 722 N N . ILE A 1 93 ? 6.894 -4.437 -5.654 1.00 87.81 93 ILE A N 1
ATOM 723 C CA . ILE A 1 93 ? 5.708 -4.173 -4.825 1.00 87.81 93 ILE A CA 1
ATOM 724 C C . ILE A 1 93 ? 6.175 -3.953 -3.396 1.00 87.81 93 ILE A C 1
ATOM 726 O O . ILE A 1 93 ? 6.876 -4.797 -2.829 1.00 87.81 93 ILE A O 1
ATOM 730 N N . VAL A 1 94 ? 5.747 -2.845 -2.799 1.00 91.12 94 VAL A N 1
ATOM 731 C CA . VAL A 1 94 ? 6.021 -2.509 -1.402 1.00 91.12 94 VAL A CA 1
ATOM 732 C C . VAL A 1 94 ? 4.720 -2.316 -0.634 1.00 91.12 94 VAL A C 1
ATOM 734 O O . VAL A 1 94 ? 3.767 -1.724 -1.134 1.00 91.12 94 VAL A O 1
ATOM 737 N N . ALA A 1 95 ? 4.687 -2.815 0.594 1.00 92.00 95 ALA A N 1
ATOM 738 C CA . ALA A 1 95 ? 3.639 -2.528 1.559 1.00 92.00 95 ALA A CA 1
ATOM 739 C C . ALA A 1 95 ? 4.137 -1.430 2.499 1.00 92.00 95 ALA A C 1
ATOM 741 O O . ALA A 1 95 ? 5.203 -1.570 3.102 1.00 92.00 95 ALA A O 1
ATOM 742 N N . VAL A 1 96 ? 3.376 -0.345 2.620 1.00 93.75 96 VAL A N 1
ATOM 743 C CA . VAL A 1 96 ? 3.685 0.783 3.503 1.00 93.75 96 VAL A CA 1
ATOM 744 C C . VAL A 1 96 ? 2.660 0.828 4.628 1.00 93.75 96 VAL A C 1
ATOM 746 O O . VAL A 1 96 ? 1.470 1.011 4.382 1.00 93.75 96 VAL A O 1
ATOM 749 N N . LEU A 1 97 ? 3.117 0.669 5.867 1.00 94.00 97 LEU A N 1
ATOM 750 C CA . LEU A 1 97 ? 2.292 0.771 7.064 1.00 94.00 97 LEU A CA 1
ATOM 751 C C . LEU A 1 97 ? 2.247 2.225 7.540 1.00 94.00 97 LEU A C 1
ATOM 753 O O . LEU A 1 97 ? 3.282 2.831 7.820 1.00 94.00 97 LEU A O 1
ATOM 757 N N . ILE A 1 98 ? 1.046 2.776 7.676 1.00 94.62 98 ILE A N 1
ATOM 758 C CA . ILE A 1 98 ? 0.808 4.176 8.029 1.00 94.62 98 ILE A CA 1
ATOM 759 C C . ILE A 1 98 ? 0.074 4.243 9.367 1.00 94.62 98 ILE A C 1
ATOM 761 O O . ILE A 1 98 ? -0.986 3.640 9.530 1.00 94.62 98 ILE A O 1
ATOM 765 N N . HIS A 1 99 ? 0.609 5.020 10.314 1.00 92.56 99 HIS A N 1
ATOM 766 C CA . HIS A 1 99 ? -0.085 5.339 11.561 1.00 92.56 99 HIS A CA 1
ATOM 767 C C . HIS A 1 99 ? -1.029 6.517 11.341 1.00 92.56 99 HIS A C 1
ATOM 769 O O . HIS A 1 99 ? -0.572 7.640 11.102 1.00 92.56 99 HIS A O 1
ATOM 775 N N . ILE A 1 100 ? -2.329 6.291 11.506 1.00 90.69 100 ILE A N 1
ATOM 776 C CA . ILE A 1 100 ? -3.361 7.300 11.256 1.00 90.69 100 ILE A CA 1
ATOM 777 C C . ILE A 1 100 ? -3.172 8.508 12.182 1.00 90.69 100 ILE A C 1
ATOM 779 O O . ILE A 1 100 ? -3.010 9.639 11.725 1.00 90.69 100 ILE A O 1
ATOM 783 N N . ALA A 1 101 ? -3.124 8.279 13.499 1.00 88.50 101 ALA A N 1
ATOM 784 C CA . ALA A 1 101 ? -3.099 9.375 14.470 1.00 88.50 101 ALA A CA 1
ATOM 785 C C . ALA A 1 101 ? -1.819 10.224 14.373 1.00 88.50 101 ALA A C 1
ATOM 787 O O . ALA A 1 101 ? -1.865 11.447 14.522 1.00 88.50 101 ALA A O 1
ATOM 788 N N . ALA A 1 102 ? -0.679 9.590 14.077 1.00 88.62 102 ALA A N 1
ATOM 789 C CA . ALA A 1 102 ? 0.595 10.300 13.937 1.00 88.62 102 ALA A CA 1
ATOM 790 C C . ALA A 1 102 ? 0.795 10.909 12.543 1.00 88.62 102 ALA A C 1
ATOM 792 O O . ALA A 1 102 ? 1.697 11.723 12.390 1.00 88.62 102 ALA A O 1
ATOM 793 N N . GLY A 1 103 ? -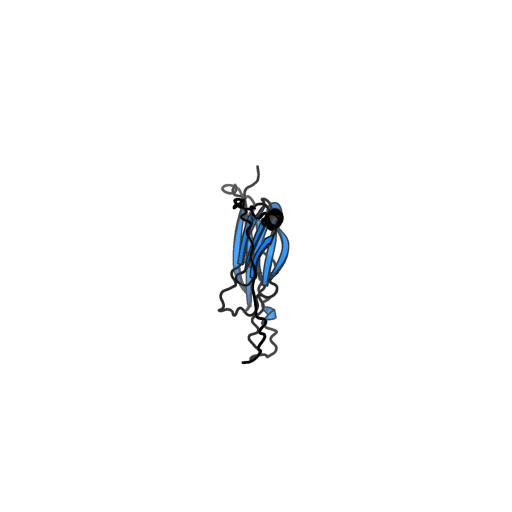0.012 10.529 11.547 1.00 88.81 103 GLY A N 1
ATOM 794 C CA . GLY A 1 103 ? 0.129 11.027 10.183 1.00 88.81 103 GLY A CA 1
ATOM 795 C C . GLY A 1 103 ? 1.491 10.702 9.570 1.00 88.81 103 GLY A C 1
ATOM 796 O O . GLY A 1 103 ? 2.104 11.573 8.961 1.00 88.81 103 GLY A O 1
ATOM 797 N N . ARG A 1 104 ? 2.010 9.485 9.783 1.00 91.94 104 ARG A N 1
ATOM 798 C CA . ARG A 1 104 ? 3.338 9.098 9.282 1.00 91.94 104 ARG A CA 1
ATOM 799 C C . ARG A 1 104 ? 3.414 7.641 8.850 1.00 91.94 104 ARG A C 1
ATOM 801 O O . ARG A 1 104 ? 2.735 6.782 9.417 1.00 91.94 104 ARG A O 1
ATOM 808 N N . GLU A 1 105 ? 4.310 7.379 7.908 1.00 93.56 105 GLU A N 1
ATOM 809 C CA . GLU A 1 105 ? 4.828 6.043 7.616 1.00 93.56 105 GLU A CA 1
ATOM 810 C C . GLU A 1 105 ? 5.550 5.491 8.859 1.00 93.56 105 GLU A C 1
ATOM 812 O O . GLU A 1 105 ? 6.368 6.181 9.473 1.00 93.56 105 GLU A O 1
ATOM 817 N N . ILE A 1 106 ? 5.195 4.273 9.269 1.00 94.25 106 ILE A N 1
ATOM 818 C CA . ILE A 1 106 ? 5.849 3.537 10.360 1.00 94.25 106 ILE A CA 1
ATOM 819 C C . ILE A 1 106 ? 6.911 2.609 9.787 1.00 94.25 106 ILE A C 1
ATOM 821 O O . ILE A 1 106 ? 8.030 2.556 10.289 1.00 94.25 106 ILE A O 1
ATOM 825 N N . GLU A 1 107 ? 6.523 1.850 8.767 1.00 93.44 107 GLU A N 1
ATOM 826 C CA . GLU A 1 107 ? 7.312 0.757 8.230 1.00 93.44 107 GLU A CA 1
ATOM 827 C C . GLU A 1 107 ? 7.000 0.568 6.750 1.00 93.44 107 GLU A C 1
ATOM 829 O O . GLU A 1 107 ? 5.886 0.825 6.288 1.00 93.44 107 GLU A O 1
ATOM 834 N N . ARG A 1 108 ? 8.001 0.086 6.020 1.00 93.50 108 ARG A N 1
ATOM 835 C CA . ARG A 1 108 ? 7.894 -0.282 4.618 1.00 93.50 108 ARG A CA 1
ATOM 836 C C . ARG A 1 108 ? 8.596 -1.602 4.392 1.00 93.50 108 ARG A C 1
ATOM 838 O O . ARG A 1 108 ? 9.756 -1.760 4.765 1.00 93.50 108 ARG A O 1
ATOM 845 N N . VAL A 1 109 ? 7.899 -2.520 3.736 1.00 91.38 109 VAL A N 1
ATOM 846 C CA . VAL A 1 109 ? 8.417 -3.850 3.417 1.00 91.38 109 VAL A CA 1
ATOM 847 C C . VAL A 1 109 ? 8.265 -4.107 1.929 1.00 91.38 109 VAL A C 1
ATOM 849 O O . VAL A 1 109 ? 7.191 -3.921 1.360 1.00 91.38 109 VAL A O 1
ATOM 852 N N . THR A 1 110 ? 9.340 -4.566 1.296 1.00 89.88 110 THR A N 1
ATOM 853 C CA . THR A 1 110 ? 9.278 -5.077 -0.072 1.00 89.88 110 THR A CA 1
ATOM 854 C C . THR A 1 110 ? 8.626 -6.452 -0.061 1.00 89.88 110 THR A C 1
ATOM 856 O O . THR A 1 110 ? 9.143 -7.393 0.532 1.00 89.88 110 THR A O 1
ATOM 859 N N . VAL A 1 111 ? 7.470 -6.551 -0.709 1.00 85.75 111 VAL A N 1
ATOM 860 C CA . VAL A 1 111 ? 6.698 -7.791 -0.840 1.00 85.75 111 VAL A CA 1
ATOM 861 C C . VAL A 1 111 ? 7.179 -8.580 -2.052 1.00 85.75 111 VAL A C 1
ATOM 863 O O . VAL A 1 111 ? 7.311 -9.799 -1.992 1.00 85.75 111 VAL A O 1
ATOM 866 N N . VAL A 1 112 ? 7.478 -7.875 -3.146 1.00 84.50 112 VAL A N 1
ATOM 867 C CA . VAL A 1 112 ? 8.016 -8.460 -4.377 1.00 84.50 112 VAL A CA 1
ATOM 868 C C . VAL A 1 112 ? 9.194 -7.613 -4.831 1.00 84.50 112 VAL A C 1
ATOM 870 O O . VAL A 1 112 ? 9.016 -6.441 -5.151 1.00 84.50 112 VAL A O 1
ATOM 873 N N . HIS A 1 113 ? 10.391 -8.201 -4.845 1.00 81.19 113 HIS A N 1
ATOM 874 C CA . HIS A 1 113 ? 11.629 -7.502 -5.210 1.00 81.19 113 HIS A CA 1
ATOM 875 C C . HIS A 1 113 ? 11.745 -7.237 -6.711 1.00 81.19 113 HIS A C 1
ATOM 877 O O . HIS A 1 113 ? 12.169 -6.158 -7.106 1.00 81.19 113 HIS A O 1
ATOM 883 N N . HIS A 1 114 ? 11.346 -8.211 -7.526 1.00 78.25 114 HIS A N 1
ATOM 884 C CA . HIS A 1 114 ? 11.422 -8.139 -8.977 1.00 78.25 114 HIS A CA 1
ATOM 885 C C . HIS A 1 114 ? 10.127 -8.700 -9.528 1.00 78.25 114 HIS A C 1
ATOM 887 O O . HIS A 1 114 ? 9.860 -9.895 -9.396 1.00 78.25 114 HIS A O 1
ATOM 893 N N . MET A 1 115 ? 9.312 -7.843 -10.131 1.00 70.62 115 MET A N 1
ATOM 894 C CA . MET A 1 115 ? 8.152 -8.326 -10.874 1.00 70.62 115 MET A CA 1
ATOM 895 C C . MET A 1 115 ? 8.545 -8.918 -12.235 1.00 70.62 115 MET A C 1
ATOM 897 O O . MET A 1 115 ? 7.697 -9.457 -12.931 1.00 70.62 115 MET A O 1
ATOM 901 N N . GLY A 1 116 ? 9.829 -8.885 -12.598 1.00 62.50 116 GLY A N 1
ATOM 902 C CA . GLY A 1 116 ? 10.311 -9.318 -13.902 1.00 62.50 116 GLY A CA 1
ATOM 903 C C . GLY A 1 116 ? 9.988 -8.300 -14.993 1.00 62.50 116 GLY A C 1
ATOM 904 O O . GLY A 1 116 ? 9.459 -7.219 -14.720 1.00 62.50 116 GLY A O 1
ATOM 905 N N . GLN A 1 117 ? 10.307 -8.674 -16.234 1.00 55.41 117 GLN A N 1
ATOM 906 C CA . GLN A 1 117 ? 10.123 -7.850 -17.429 1.00 55.41 117 GLN A CA 1
ATOM 907 C C . GLN A 1 117 ? 8.639 -7.716 -17.803 1.00 55.41 117 GLN A C 1
ATOM 909 O O . GLN A 1 117 ? 8.189 -8.202 -18.839 1.00 55.41 117 GLN A O 1
ATOM 914 N N . TYR A 1 118 ? 7.845 -7.065 -16.956 1.00 54.19 118 TYR A N 1
ATOM 915 C CA . TYR A 1 118 ? 6.604 -6.469 -17.423 1.00 54.19 118 TYR A CA 1
ATOM 916 C C . TYR A 1 118 ? 7.007 -5.270 -18.276 1.00 54.19 118 TYR A C 1
ATOM 918 O O . TYR A 1 118 ? 7.356 -4.207 -17.756 1.00 54.19 118 TYR A O 1
ATOM 926 N N . THR A 1 119 ? 7.007 -5.475 -19.594 1.00 51.88 119 THR A N 1
ATOM 927 C CA . THR A 1 119 ? 7.094 -4.391 -20.574 1.00 51.88 119 THR A CA 1
ATOM 928 C C . THR A 1 119 ? 6.028 -3.343 -20.255 1.00 51.88 119 THR A C 1
ATOM 930 O O . THR A 1 119 ? 5.016 -3.656 -19.625 1.00 51.88 119 THR A O 1
ATOM 933 N N . GLU A 1 120 ? 6.235 -2.083 -20.646 1.00 55.25 120 GLU A N 1
ATOM 934 C CA . GLU A 1 120 ? 5.249 -1.021 -20.377 1.00 55.25 120 GLU A CA 1
ATOM 935 C C . GLU A 1 120 ? 3.839 -1.366 -20.892 1.00 55.25 120 GLU A C 1
ATOM 937 O O . GLU A 1 120 ? 2.852 -0.913 -20.314 1.00 55.25 120 GLU A O 1
ATOM 942 N N . ASP A 1 121 ? 3.762 -2.229 -21.909 1.00 55.84 121 ASP A N 1
ATOM 943 C CA . ASP A 1 121 ? 2.527 -2.717 -22.525 1.00 55.84 121 ASP A CA 1
ATOM 944 C C . ASP A 1 121 ? 1.936 -3.975 -21.862 1.00 55.84 121 ASP A C 1
ATOM 946 O O . ASP A 1 121 ? 0.800 -4.360 -22.158 1.00 55.84 121 ASP A O 1
ATOM 950 N N . ALA A 1 122 ? 2.680 -4.649 -20.981 1.00 60.00 122 ALA A N 1
ATOM 951 C CA . ALA A 1 122 ? 2.164 -5.797 -20.254 1.00 60.00 122 ALA A CA 1
ATOM 952 C C . ALA A 1 122 ? 1.236 -5.318 -19.123 1.00 60.00 122 ALA A C 1
ATOM 954 O O . ALA A 1 122 ? 1.572 -4.367 -18.409 1.00 60.00 122 ALA A O 1
ATOM 955 N N . PRO A 1 123 ? 0.067 -5.961 -18.927 1.00 64.38 123 PRO A N 1
ATOM 956 C CA . PRO A 1 123 ? -0.838 -5.584 -17.853 1.00 64.38 123 PRO A CA 1
ATOM 957 C C . PRO A 1 123 ? -0.093 -5.664 -16.524 1.00 64.38 123 PRO A C 1
ATOM 959 O O . PRO A 1 123 ? 0.525 -6.688 -16.225 1.00 64.38 123 PRO A O 1
ATOM 962 N N . GLU A 1 124 ? -0.134 -4.575 -15.748 1.00 67.88 124 GLU A N 1
ATOM 963 C CA . GLU A 1 124 ? 0.505 -4.577 -14.441 1.00 67.88 124 GLU A CA 1
ATOM 964 C C . GLU A 1 124 ? -0.079 -5.722 -13.610 1.00 67.88 124 GLU A C 1
ATOM 966 O O . GLU A 1 124 ? -1.305 -5.916 -13.596 1.00 67.88 124 GLU A O 1
ATOM 971 N N . PRO A 1 125 ? 0.789 -6.495 -12.952 1.00 67.06 125 PRO A N 1
ATOM 972 C CA . PRO A 1 125 ? 0.362 -7.628 -12.171 1.00 67.06 125 PRO A CA 1
ATOM 973 C C . PRO A 1 125 ? -0.701 -7.250 -11.153 1.00 67.06 125 PRO A C 1
ATOM 975 O O . PRO A 1 125 ? -0.584 -6.250 -10.435 1.00 67.06 125 PRO A O 1
ATOM 978 N N . ARG A 1 126 ? -1.751 -8.065 -11.092 1.00 71.94 126 ARG A N 1
ATOM 979 C CA . ARG A 1 126 ? -2.878 -7.781 -10.212 1.00 71.94 126 ARG A CA 1
ATOM 980 C C . ARG A 1 126 ? -2.560 -8.300 -8.826 1.00 71.94 126 ARG A C 1
ATOM 982 O O . ARG A 1 126 ? -2.462 -9.506 -8.605 1.00 71.94 126 ARG A O 1
ATOM 989 N N . THR A 1 127 ? -2.432 -7.361 -7.898 1.00 77.69 127 THR A N 1
ATOM 990 C CA . THR A 1 127 ? -2.377 -7.658 -6.473 1.00 77.69 127 THR A CA 1
ATOM 991 C C . THR A 1 127 ? -3.723 -7.333 -5.847 1.00 77.69 127 THR A C 1
ATOM 993 O O . THR A 1 127 ? -4.342 -6.325 -6.181 1.00 77.69 127 THR A O 1
ATOM 996 N N . GLU A 1 128 ? -4.214 -8.202 -4.973 1.00 83.12 128 GLU A N 1
ATOM 997 C CA . GLU A 1 128 ? -5.406 -7.929 -4.173 1.00 83.12 128 GLU A CA 1
ATOM 998 C C . GLU A 1 128 ? -5.092 -8.216 -2.715 1.00 83.12 128 GLU A C 1
ATOM 1000 O O . GLU A 1 128 ? -4.641 -9.309 -2.371 1.00 83.12 128 GLU A O 1
ATOM 1005 N N . VAL A 1 129 ? -5.298 -7.222 -1.858 1.00 84.94 129 VAL A N 1
ATOM 1006 C CA . VAL A 1 129 ? -5.083 -7.355 -0.423 1.00 84.94 129 VAL A CA 1
ATOM 1007 C C . VAL A 1 129 ? -6.390 -7.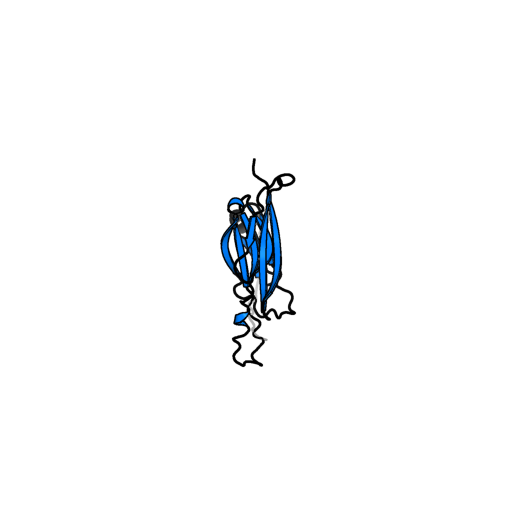186 0.319 1.00 84.94 129 VAL A C 1
ATOM 1009 O O . VAL A 1 129 ? -7.143 -6.239 0.110 1.00 84.94 129 VAL A O 1
ATOM 1012 N N . VAL A 1 130 ? -6.628 -8.109 1.241 1.00 84.81 130 VAL A N 1
ATOM 1013 C CA . VAL A 1 130 ? -7.761 -8.078 2.155 1.00 84.81 130 VAL A CA 1
ATOM 1014 C C . VAL A 1 130 ? -7.215 -8.167 3.567 1.00 84.81 130 VAL A C 1
ATOM 1016 O O . VAL A 1 130 ? -6.474 -9.094 3.891 1.00 84.81 130 VAL A O 1
ATOM 1019 N N . ALA A 1 131 ? -7.597 -7.225 4.422 1.00 84.44 131 ALA A N 1
ATOM 1020 C CA . ALA A 1 131 ? -7.350 -7.314 5.852 1.00 84.44 131 ALA A CA 1
ATOM 1021 C C . ALA A 1 131 ? -8.678 -7.465 6.592 1.00 84.44 131 ALA A C 1
ATOM 1023 O O . ALA A 1 131 ? -9.646 -6.760 6.311 1.00 84.44 131 ALA A O 1
ATOM 1024 N N . TYR A 1 132 ? -8.731 -8.407 7.528 1.00 82.44 132 TYR A N 1
ATOM 1025 C CA . TYR A 1 132 ? -9.894 -8.613 8.378 1.00 82.44 132 TYR A CA 1
ATOM 1026 C C . TYR A 1 132 ? -9.468 -9.193 9.722 1.00 82.44 132 TYR A C 1
ATOM 1028 O O . TYR A 1 132 ? -8.873 -10.267 9.775 1.00 82.44 132 TYR A O 1
ATOM 1036 N N . ASP A 1 133 ? -9.798 -8.490 10.807 1.00 79.56 133 ASP A N 1
ATOM 1037 C CA . ASP A 1 133 ? -9.683 -8.991 12.183 1.00 79.56 133 ASP A CA 1
ATOM 1038 C C . ASP A 1 133 ? -8.295 -9.583 12.516 1.00 79.56 133 ASP A C 1
ATOM 1040 O O . ASP A 1 133 ? -8.147 -10.725 12.962 1.00 79.56 133 ASP A O 1
ATOM 1044 N N . GLY A 1 134 ? -7.244 -8.818 12.199 1.00 73.94 134 GLY A N 1
ATOM 1045 C CA . GLY A 1 134 ? -5.851 -9.223 12.414 1.00 73.94 134 GLY A CA 1
ATOM 1046 C C . GLY A 1 134 ? -5.342 -10.317 11.465 1.00 73.94 134 GLY A C 1
ATOM 1047 O O . GLY A 1 134 ? -4.279 -10.897 11.707 1.00 73.94 134 GLY A O 1
ATOM 1048 N N . GLN A 1 135 ? -6.082 -10.623 10.398 1.00 82.75 135 GLN A N 1
ATOM 1049 C CA . GLN A 1 135 ? -5.622 -11.433 9.274 1.00 82.75 135 GLN A CA 1
ATOM 1050 C C . GLN A 1 135 ? -5.367 -10.558 8.055 1.00 82.75 135 GLN A C 1
ATOM 1052 O O . GLN A 1 135 ? -6.102 -9.606 7.807 1.00 82.75 135 GLN A O 1
ATOM 1057 N N . VAL A 1 136 ? -4.359 -10.933 7.273 1.00 84.31 136 VAL A N 1
ATOM 1058 C CA . VAL A 1 136 ? -4.069 -10.334 5.970 1.00 84.31 136 VAL A CA 1
ATOM 1059 C C . VAL A 1 136 ? -4.000 -11.449 4.941 1.00 84.31 136 VAL A C 1
ATOM 1061 O O . VAL A 1 136 ? -3.262 -12.418 5.119 1.00 84.31 136 VAL A O 1
ATOM 1064 N N . GLY A 1 137 ? -4.783 -11.315 3.881 1.00 86.31 137 GLY A N 1
ATOM 1065 C CA . GLY A 1 137 ? -4.673 -12.087 2.656 1.00 86.31 137 GLY A CA 1
ATOM 1066 C C . GLY A 1 137 ? -4.085 -11.214 1.556 1.00 86.31 137 GLY A C 1
ATOM 1067 O O . GLY A 1 137 ? -4.502 -10.074 1.390 1.00 86.31 137 GLY A O 1
ATOM 1068 N N . LEU A 1 138 ? -3.129 -11.757 0.815 1.00 86.50 138 LEU A N 1
ATOM 1069 C CA . LEU A 1 138 ? -2.535 -11.163 -0.373 1.00 86.50 138 LEU A CA 1
ATOM 1070 C C . LEU A 1 138 ? -2.677 -12.167 -1.517 1.00 86.50 138 LEU A C 1
ATOM 1072 O O . LEU A 1 138 ? -2.084 -13.244 -1.471 1.00 86.50 138 LEU A O 1
ATOM 1076 N N . ALA A 1 139 ? -3.449 -11.816 -2.535 1.00 84.56 139 ALA A N 1
ATOM 1077 C CA . ALA A 1 139 ? -3.500 -12.533 -3.794 1.00 84.56 139 ALA A CA 1
ATOM 1078 C C . ALA A 1 139 ? -2.515 -11.901 -4.781 1.00 84.56 139 ALA A C 1
ATOM 1080 O O . ALA A 1 139 ? -2.537 -10.693 -5.013 1.00 84.56 139 ALA A O 1
ATOM 1081 N N . LEU A 1 140 ? -1.662 -12.745 -5.351 1.00 82.12 140 LEU A N 1
ATOM 1082 C CA . LEU A 1 140 ? -0.757 -12.434 -6.447 1.00 82.12 140 LEU A CA 1
ATOM 1083 C C . LEU A 1 140 ? -1.127 -13.369 -7.598 1.00 82.12 140 LEU A C 1
ATOM 1085 O O . LEU A 1 140 ? -1.103 -14.589 -7.434 1.00 82.12 140 LEU A O 1
ATOM 1089 N N . ASP A 1 141 ? -1.473 -12.824 -8.754 1.00 79.38 141 ASP A N 1
ATOM 1090 C CA . ASP A 1 141 ? -1.872 -13.600 -9.938 1.00 79.38 141 ASP A CA 1
ATOM 1091 C C . ASP A 1 141 ? -0.878 -14.726 -10.328 1.00 79.38 141 ASP A C 1
ATOM 1093 O O . ASP A 1 141 ? -1.332 -15.827 -10.642 1.00 79.38 141 ASP A O 1
ATOM 1097 N N . TRP A 1 142 ? 0.447 -14.530 -10.235 1.00 74.19 142 TRP A N 1
ATOM 1098 C CA . TRP A 1 142 ? 1.449 -15.582 -10.522 1.00 74.19 142 TRP A CA 1
ATOM 1099 C C . TRP A 1 142 ? 1.814 -16.473 -9.327 1.00 74.19 142 TRP A C 1
ATOM 1101 O O . TRP A 1 142 ? 2.444 -17.515 -9.509 1.00 74.19 142 TRP A O 1
ATOM 1111 N N . MET A 1 143 ? 1.467 -16.075 -8.103 1.00 75.69 143 MET A N 1
ATOM 1112 C CA . MET A 1 143 ? 1.936 -16.724 -6.869 1.00 75.69 143 MET A CA 1
ATOM 1113 C C . MET A 1 143 ? 0.815 -17.382 -6.055 1.00 75.69 143 MET A C 1
ATOM 1115 O O . MET A 1 143 ? 1.089 -18.144 -5.127 1.00 75.69 143 MET A O 1
ATOM 1119 N N . GLY A 1 144 ? -0.444 -17.124 -6.406 1.00 83.06 144 GLY A N 1
ATOM 1120 C CA . GLY A 1 144 ? -1.606 -17.563 -5.645 1.00 83.06 144 GLY A CA 1
ATOM 1121 C C . GLY A 1 144 ? -1.885 -16.656 -4.447 1.00 83.06 144 GLY A C 1
ATOM 1122 O O . GLY A 1 144 ? -1.612 -15.458 -4.472 1.00 83.06 144 GLY A O 1
ATOM 1123 N N . VAL A 1 145 ? -2.469 -17.224 -3.390 1.00 85.19 145 VAL A N 1
ATOM 1124 C CA . VAL A 1 145 ? -2.910 -16.468 -2.210 1.00 85.19 145 VAL A CA 1
ATOM 1125 C C . VAL A 1 145 ? -2.025 -16.785 -1.010 1.00 85.19 145 VAL A C 1
ATOM 1127 O O . VAL A 1 145 ? -1.917 -17.937 -0.589 1.00 85.19 145 VAL A O 1
ATOM 1130 N N . VAL A 1 146 ? -1.435 -15.746 -0.426 1.00 84.69 146 VAL A N 1
ATOM 1131 C CA . VAL A 1 146 ? -0.685 -15.795 0.828 1.00 84.69 146 VAL A CA 1
ATOM 1132 C C . VAL A 1 146 ? -1.569 -15.241 1.938 1.00 84.69 146 VAL A C 1
ATOM 1134 O O . VAL A 1 146 ? -2.088 -14.137 1.827 1.00 84.69 146 VAL A O 1
ATOM 1137 N N . MET A 1 147 ? -1.743 -15.996 3.022 1.00 84.56 147 MET A N 1
ATOM 1138 C CA . MET A 1 147 ? -2.501 -15.546 4.192 1.00 84.56 147 MET A CA 1
ATOM 1139 C C . MET A 1 147 ? -1.627 -15.576 5.441 1.00 84.56 147 MET A C 1
ATOM 1141 O O . MET A 1 147 ? -0.968 -16.575 5.726 1.00 84.56 147 MET A O 1
ATOM 1145 N N . ALA A 1 148 ? -1.683 -14.507 6.225 1.00 81.75 148 ALA A N 1
ATOM 1146 C CA . ALA A 1 148 ? -1.008 -14.376 7.508 1.00 81.75 148 ALA A CA 1
ATOM 1147 C C . ALA A 1 148 ? -1.997 -13.916 8.587 1.00 81.75 148 ALA A C 1
ATOM 1149 O O . ALA A 1 148 ? -3.011 -13.286 8.294 1.00 81.75 148 ALA A O 1
ATOM 1150 N N . GLY A 1 149 ? -1.719 -14.258 9.845 1.00 80.81 149 GLY A N 1
ATOM 1151 C CA . GLY A 1 149 ? -2.555 -13.883 10.989 1.00 80.81 149 GLY A CA 1
ATOM 1152 C C . GLY A 1 149 ? -2.849 -15.048 11.928 1.00 80.81 149 GLY A C 1
ATOM 1153 O O . GLY A 1 149 ? -2.576 -16.214 11.631 1.00 80.81 149 GLY A O 1
ATOM 1154 N N . GLN A 1 150 ? -3.396 -14.728 13.100 1.00 76.50 150 GLN A N 1
ATOM 1155 C CA . GLN A 1 150 ? -3.615 -15.715 14.158 1.00 76.50 150 GLN A CA 1
ATOM 1156 C C . GLN A 1 150 ? -4.603 -16.809 13.733 1.00 76.50 150 GLN A C 1
ATOM 1158 O O . GLN A 1 150 ? -4.284 -17.991 13.827 1.00 76.50 150 GLN A O 1
ATOM 1163 N N . ARG A 1 151 ? -5.747 -16.427 13.162 1.00 71.31 151 ARG A N 1
ATOM 1164 C CA . ARG A 1 151 ? -6.788 -17.378 12.741 1.00 71.31 151 ARG A CA 1
ATOM 1165 C C . ARG A 1 151 ? -6.379 -18.269 11.567 1.00 71.31 151 ARG A C 1
ATOM 1167 O O . ARG A 1 151 ? -6.909 -19.365 11.420 1.00 71.31 151 ARG A O 1
ATOM 1174 N N . THR A 1 152 ? -5.400 -17.857 10.762 1.00 72.25 152 THR A N 1
ATOM 1175 C CA . THR A 1 152 ? -4.852 -18.705 9.690 1.00 72.25 152 THR A CA 1
ATOM 1176 C C . THR A 1 152 ? -4.161 -19.937 10.279 1.00 72.25 152 THR A C 1
ATOM 1178 O O . THR A 1 152 ? -4.283 -21.037 9.742 1.00 72.25 152 THR A O 1
ATOM 1181 N N . ARG A 1 153 ? -3.500 -19.786 11.437 1.00 67.25 153 ARG A N 1
ATOM 1182 C CA . ARG A 1 153 ? -2.912 -20.913 12.178 1.00 67.25 153 ARG A CA 1
ATOM 1183 C C . ARG A 1 153 ? -3.984 -21.839 12.751 1.00 67.25 153 ARG A C 1
ATOM 1185 O O . ARG A 1 153 ? -3.805 -23.055 12.715 1.00 67.25 153 ARG A O 1
ATOM 1192 N N . ASP A 1 154 ? -5.102 -21.283 13.210 1.00 67.81 154 ASP A N 1
ATOM 1193 C CA . ASP A 1 154 ? -6.205 -22.060 13.785 1.00 67.81 154 ASP A CA 1
ATOM 1194 C C . ASP A 1 154 ? -6.888 -22.954 12.736 1.00 67.81 154 ASP A C 1
ATOM 1196 O O . ASP A 1 154 ? -7.192 -24.114 13.018 1.00 67.81 154 ASP A O 1
ATOM 1200 N N . VAL A 1 155 ? -7.051 -22.465 11.500 1.00 65.50 155 VAL A N 1
ATOM 1201 C CA . VAL A 1 155 ? -7.590 -23.257 10.376 1.00 65.50 155 VAL A CA 1
ATOM 1202 C C . VAL A 1 155 ? -6.662 -24.419 10.010 1.00 65.50 155 VAL A C 1
ATOM 1204 O O . VAL A 1 155 ? -7.123 -25.542 9.803 1.00 65.50 155 VAL A O 1
ATOM 1207 N N . ILE A 1 156 ? -5.346 -24.186 9.977 1.00 61.78 156 ILE A N 1
ATOM 1208 C CA . ILE A 1 156 ? -4.366 -25.254 9.724 1.00 61.78 156 ILE A CA 1
ATOM 1209 C C . ILE A 1 156 ? -4.416 -26.299 10.849 1.00 61.78 156 ILE A C 1
ATOM 1211 O O . ILE A 1 156 ? -4.413 -27.500 10.577 1.00 61.78 156 ILE A O 1
ATOM 1215 N N . ALA A 1 157 ? -4.519 -25.863 12.107 1.00 61.03 157 ALA A N 1
ATOM 1216 C CA . ALA A 1 157 ? -4.613 -26.758 13.257 1.00 61.03 157 ALA A CA 1
ATOM 1217 C C . ALA A 1 157 ? -5.915 -27.581 13.275 1.00 61.03 157 ALA A C 1
ATOM 1219 O O . ALA A 1 157 ? -5.891 -28.742 13.687 1.00 61.03 157 ALA A O 1
ATOM 1220 N N . ALA A 1 158 ? -7.035 -27.015 12.815 1.00 59.09 158 ALA A N 1
ATOM 1221 C CA . ALA A 1 158 ? -8.304 -27.727 12.675 1.00 59.09 158 ALA A CA 1
ATOM 1222 C C . ALA A 1 158 ? -8.226 -28.810 11.584 1.00 59.09 158 ALA A C 1
ATOM 1224 O O . ALA A 1 158 ? -8.533 -29.971 11.847 1.00 59.09 158 ALA A O 1
ATOM 1225 N N . ASN A 1 159 ? -7.689 -28.476 10.408 1.00 55.69 159 ASN A N 1
ATOM 1226 C CA . ASN A 1 159 ? -7.540 -29.431 9.305 1.00 55.69 159 ASN A CA 1
ATOM 1227 C C . ASN A 1 159 ? -6.518 -30.543 9.607 1.00 55.69 159 ASN A C 1
ATOM 1229 O O . ASN A 1 159 ? -6.669 -31.672 9.142 1.00 55.69 159 ASN A O 1
ATOM 1233 N N . ALA A 1 160 ? -5.495 -30.266 10.422 1.00 55.31 160 ALA A N 1
ATOM 1234 C CA . ALA A 1 160 ? -4.544 -31.282 10.874 1.00 55.31 160 ALA A CA 1
ATOM 1235 C C . ALA A 1 160 ? -5.179 -32.329 11.813 1.00 55.31 160 ALA A C 1
ATOM 1237 O O . ALA A 1 160 ? -4.705 -33.465 11.871 1.00 55.31 160 ALA A O 1
ATOM 1238 N N . ARG A 1 161 ? -6.256 -31.978 12.533 1.00 51.28 161 ARG A N 1
ATOM 1239 C CA . ARG A 1 161 ? -7.006 -32.924 13.378 1.00 51.28 161 ARG A CA 1
ATOM 1240 C C . ARG A 1 161 ? -7.894 -33.851 12.546 1.00 51.28 161 ARG A C 1
ATOM 1242 O O . ARG A 1 161 ? -7.933 -35.047 12.829 1.00 51.28 161 ARG A O 1
ATOM 1249 N N . ASP A 1 162 ? -8.497 -33.345 11.474 1.00 47.19 162 ASP A N 1
ATOM 1250 C CA . ASP A 1 162 ? -9.371 -34.140 10.599 1.00 47.19 162 ASP A CA 1
ATOM 1251 C C . ASP A 1 162 ? -8.605 -35.152 9.727 1.00 47.19 162 ASP A C 1
ATOM 1253 O O . ASP A 1 162 ? -9.121 -36.225 9.404 1.00 47.19 162 ASP A O 1
ATOM 1257 N N . TYR A 1 163 ? -7.330 -34.889 9.418 1.00 42.88 163 TYR A N 1
ATOM 1258 C CA . TYR A 1 163 ? -6.482 -35.857 8.710 1.00 42.88 163 TYR A CA 1
ATOM 1259 C C . TYR A 1 163 ? -6.117 -37.096 9.546 1.00 42.88 163 TYR A C 1
ATOM 1261 O O . TYR A 1 163 ? -5.744 -38.122 8.975 1.00 42.88 163 TYR A O 1
ATOM 1269 N N . HIS A 1 164 ? -6.270 -37.054 10.875 1.00 42.16 164 HIS A N 1
ATOM 1270 C CA . HIS A 1 164 ? -5.970 -38.189 11.754 1.00 42.16 164 HIS A CA 1
ATOM 1271 C C . HIS A 1 164 ? -7.184 -39.071 12.107 1.00 42.16 164 HIS A C 1
ATOM 1273 O O . HIS A 1 164 ? -6.992 -40.141 12.690 1.00 42.16 164 HIS A O 1
ATOM 1279 N N . GLU A 1 165 ? -8.413 -38.701 11.719 1.00 43.56 165 GLU A N 1
ATOM 1280 C CA . GLU A 1 165 ? -9.629 -39.467 12.057 1.00 43.56 165 GLU A CA 1
ATOM 1281 C C . GLU A 1 165 ? -10.272 -40.257 10.900 1.00 43.56 165 GLU A C 1
ATOM 1283 O O . GLU A 1 165 ? -11.203 -41.035 11.129 1.00 43.56 165 GLU A O 1
ATOM 1288 N N . SER A 1 166 ? -9.736 -40.213 9.675 1.00 43.62 166 SER A N 1
ATOM 1289 C CA . SER A 1 166 ? -10.231 -41.043 8.556 1.00 43.62 166 SER A CA 1
ATOM 1290 C C . SER A 1 166 ? -9.664 -42.478 8.565 1.00 43.62 166 SER A C 1
ATOM 1292 O O . SER A 1 166 ? -9.140 -42.995 7.584 1.00 43.62 166 SER A O 1
ATOM 1294 N N . GLY A 1 167 ? -9.774 -43.164 9.707 1.00 45.56 167 GLY A N 1
ATOM 1295 C CA . GLY A 1 167 ? -9.169 -44.484 9.919 1.00 45.56 167 GLY A CA 1
ATOM 1296 C C . GLY A 1 167 ? -10.023 -45.496 10.681 1.00 45.56 167 GLY A C 1
ATOM 1297 O O . GLY A 1 167 ? -9.481 -46.467 11.203 1.00 45.56 167 GLY A O 1
ATOM 1298 N N . LYS A 1 168 ? -11.346 -45.320 10.790 1.00 41.78 168 LYS A N 1
ATOM 1299 C CA . LYS A 1 168 ? -12.228 -46.342 11.388 1.00 41.78 168 LYS A CA 1
ATOM 1300 C C . LYS A 1 168 ? -13.198 -46.905 10.359 1.00 41.78 168 LYS A C 1
ATOM 1302 O O . LYS A 1 168 ? -14.371 -46.551 10.303 1.00 41.78 168 LYS A O 1
ATOM 1307 N N . ALA A 1 169 ? -12.687 -47.858 9.579 1.00 43.84 169 ALA A N 1
ATOM 1308 C CA . ALA A 1 169 ? -13.494 -48.771 8.782 1.00 43.84 169 ALA A CA 1
ATOM 1309 C C . ALA A 1 169 ? -14.560 -49.437 9.670 1.00 43.84 169 ALA A C 1
ATOM 1311 O O . ALA A 1 169 ? -14.261 -50.222 10.575 1.00 43.84 169 ALA A O 1
ATOM 1312 N N . THR A 1 170 ? -15.823 -49.120 9.406 1.00 48.53 170 THR A N 1
ATOM 1313 C CA . THR A 1 170 ? -16.985 -49.728 10.049 1.00 48.53 170 THR A CA 1
ATOM 1314 C C . THR A 1 170 ? -16.995 -51.220 9.709 1.00 48.53 170 THR A C 1
ATOM 1316 O O . THR A 1 170 ? -17.282 -51.625 8.580 1.00 48.53 170 THR A O 1
ATOM 1319 N N . LYS A 1 171 ? -16.644 -52.078 10.676 1.00 48.53 171 LYS A N 1
ATOM 1320 C CA . LYS A 1 171 ? -16.668 -53.539 10.507 1.00 48.53 171 LYS A CA 1
ATOM 1321 C C . LYS A 1 171 ? -18.111 -54.009 10.274 1.00 48.53 171 LYS A C 1
ATOM 1323 O O . LYS A 1 171 ? -18.868 -54.216 11.221 1.00 48.53 171 LYS A O 1
ATOM 1328 N N . LYS A 1 172 ? -18.487 -54.219 9.005 1.00 50.25 172 LYS A N 1
ATOM 1329 C CA . LYS A 1 172 ? -19.711 -54.934 8.606 1.00 50.25 172 LYS A CA 1
ATOM 1330 C C . LYS A 1 172 ? -19.748 -56.311 9.284 1.00 50.25 172 LYS A C 1
ATOM 1332 O O . LYS A 1 172 ? -18.866 -57.147 9.094 1.00 50.25 172 LYS A O 1
ATOM 1337 N N . LYS A 1 173 ? -20.802 -56.548 10.067 1.00 51.53 173 LYS A N 1
ATOM 1338 C CA . LYS A 1 173 ? -21.121 -57.813 10.749 1.00 51.53 173 LYS A CA 1
ATOM 1339 C C . LYS A 1 173 ? -21.323 -58.927 9.699 1.00 51.53 173 LYS A C 1
ATOM 1341 O O . LYS A 1 173 ? -22.335 -58.940 9.002 1.00 51.53 173 LYS A O 1
ATOM 1346 N N . LYS A 1 174 ? -20.377 -59.868 9.563 1.00 49.53 174 LYS A N 1
ATOM 1347 C CA . LYS A 1 174 ? -20.545 -61.080 8.729 1.00 49.53 174 LYS A CA 1
ATOM 1348 C C . LYS A 1 174 ? -21.574 -62.021 9.381 1.00 49.53 174 LYS A C 1
ATOM 1350 O O . LYS A 1 174 ? -21.363 -62.485 10.500 1.00 49.53 174 LYS A O 1
ATOM 1355 N N . LYS 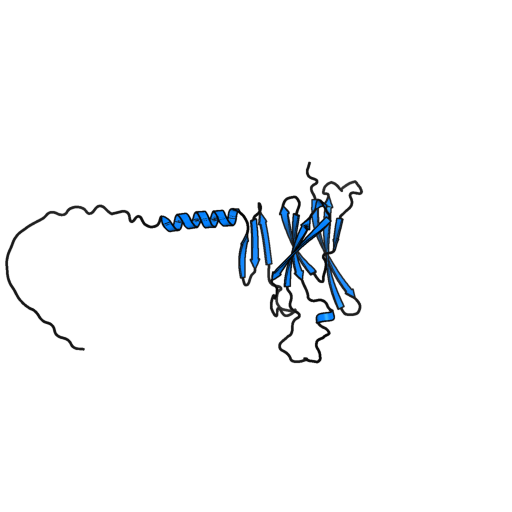A 1 175 ? -22.672 -62.324 8.674 1.00 50.34 175 LYS A N 1
ATOM 1356 C CA . LYS A 1 175 ? -23.625 -63.402 9.011 1.00 50.34 175 LYS A CA 1
ATOM 1357 C C . LYS A 1 175 ? -22.883 -64.752 9.031 1.00 50.34 175 LYS A C 1
ATOM 1359 O O . LYS A 1 175 ? -22.224 -65.100 8.055 1.00 50.34 175 LYS A O 1
ATOM 1364 N N . LYS A 1 176 ? -22.996 -65.512 10.130 1.00 52.00 176 LYS A N 1
ATOM 1365 C CA . LYS A 1 176 ? -22.522 -66.905 10.245 1.00 52.00 176 LYS A CA 1
ATOM 1366 C C . LYS A 1 176 ? -23.369 -67.811 9.340 1.00 52.00 176 LYS A C 1
ATOM 1368 O O . LYS A 1 176 ? -24.559 -67.969 9.592 1.00 52.00 176 LYS A O 1
ATOM 1373 N N . GLY A 1 177 ? -22.751 -68.409 8.321 1.00 43.19 177 GLY A N 1
ATOM 1374 C CA . GLY A 1 177 ? -23.303 -69.525 7.548 1.00 43.19 177 GLY A CA 1
ATOM 1375 C C . GLY A 1 177 ? -22.828 -70.863 8.122 1.00 43.19 177 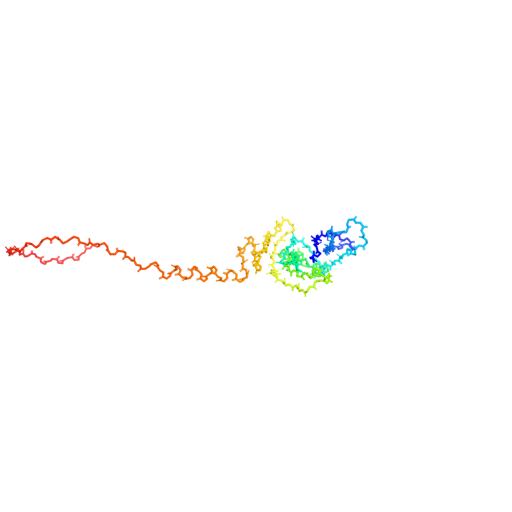GLY A C 1
ATOM 1376 O O . GLY A 1 177 ? -21.659 -71.003 8.479 1.00 43.19 177 GLY A O 1
ATOM 1377 N N . LEU A 1 178 ? -23.762 -71.803 8.269 1.00 42.78 178 LEU A N 1
ATOM 1378 C CA . LEU A 1 178 ? -23.610 -73.114 8.903 1.00 42.78 178 LEU A CA 1
ATOM 1379 C C . LEU A 1 178 ? -22.505 -73.994 8.288 1.00 42.78 178 LEU A C 1
ATOM 1381 O O . LEU A 1 178 ? -22.311 -74.039 7.077 1.00 42.78 178 LEU A O 1
ATOM 1385 N N . ARG A 1 179 ? -21.868 -74.788 9.157 1.00 48.38 179 ARG A N 1
ATOM 1386 C CA . ARG A 1 179 ? -21.038 -75.950 8.811 1.00 48.38 179 ARG A CA 1
ATOM 1387 C C . ARG A 1 179 ? -21.888 -77.063 8.177 1.00 48.38 179 ARG A C 1
ATOM 1389 O O . ARG A 1 179 ? -22.935 -77.401 8.724 1.00 48.38 179 ARG A O 1
ATOM 1396 N N . LYS A 1 180 ? -21.361 -77.732 7.147 1.00 48.06 180 LYS A N 1
ATOM 1397 C CA . LYS A 1 180 ? -21.625 -79.157 6.877 1.00 48.06 180 LYS A CA 1
ATOM 1398 C C . LYS A 1 180 ? -20.310 -79.873 6.559 1.00 48.06 180 LYS A C 1
ATOM 1400 O O . LYS A 1 180 ? -19.608 -79.516 5.621 1.00 48.06 180 LYS A O 1
ATOM 1405 N N . SER A 1 181 ? -19.979 -80.848 7.402 1.00 44.81 181 SER A N 1
ATOM 1406 C CA . SER A 1 181 ? -18.932 -81.851 7.202 1.00 44.81 181 SER A CA 1
ATOM 1407 C C . SER A 1 181 ? -19.400 -82.940 6.236 1.00 44.81 181 SER A C 1
ATOM 1409 O O . SER A 1 181 ? -20.579 -83.286 6.253 1.00 44.81 181 SER A O 1
ATOM 1411 N N . GLY A 1 182 ? -18.475 -83.562 5.501 1.00 40.66 182 GLY A N 1
ATOM 1412 C CA . GLY A 1 182 ? -18.719 -84.871 4.884 1.00 40.66 182 GLY A CA 1
ATOM 1413 C C . GLY A 1 182 ? -17.737 -85.236 3.772 1.00 40.66 182 GLY A C 1
ATOM 1414 O O . GLY A 1 182 ? -17.740 -84.618 2.721 1.00 40.66 182 GLY A O 1
ATOM 1415 N N . ALA A 1 183 ? -16.903 -86.238 4.044 1.00 44.75 183 ALA A N 1
ATOM 1416 C CA . ALA A 1 183 ? -15.797 -86.785 3.255 1.00 44.75 183 ALA A CA 1
ATOM 1417 C C . ALA A 1 183 ? -16.135 -87.350 1.853 1.00 44.75 183 ALA A C 1
ATOM 1419 O O . ALA A 1 183 ? -17.184 -87.965 1.690 1.00 44.75 183 ALA A O 1
ATOM 1420 N N . LYS A 1 184 ? -15.173 -87.307 0.908 1.00 42.09 184 LYS A N 1
ATOM 1421 C CA . LYS A 1 184 ? -14.314 -88.440 0.453 1.00 42.09 184 LYS A CA 1
ATOM 1422 C C . LYS A 1 184 ? -13.556 -88.111 -0.863 1.00 42.09 184 LYS A C 1
ATOM 1424 O O . LYS A 1 184 ? -14.184 -87.770 -1.848 1.00 42.09 184 LYS A O 1
ATOM 1429 N N . LYS A 1 185 ? -12.223 -88.274 -0.797 1.00 54.12 185 LYS A N 1
ATOM 1430 C CA . LYS A 1 185 ? -11.251 -88.932 -1.713 1.00 54.12 185 LYS A CA 1
ATOM 1431 C C . LYS A 1 185 ? -11.200 -88.679 -3.246 1.00 54.12 185 LYS A C 1
ATOM 1433 O O . LYS A 1 185 ? -12.218 -88.670 -3.917 1.00 54.12 185 LYS A O 1
ATOM 1438 N N . ASP A 1 186 ? -9.943 -88.711 -3.724 1.00 45.25 186 ASP A N 1
ATOM 1439 C CA . ASP A 1 186 ? -9.393 -88.828 -5.096 1.00 45.25 186 ASP A CA 1
ATOM 1440 C C . ASP A 1 186 ? -9.465 -87.561 -5.971 1.00 45.25 186 ASP A C 1
ATOM 1442 O O . ASP A 1 186 ? -10.479 -86.889 -6.028 1.00 45.25 186 ASP A O 1
ATOM 1446 N N . GLY A 1 187 ? -8.428 -87.117 -6.681 1.00 42.62 187 GLY A N 1
ATOM 1447 C CA . GLY A 1 187 ? -7.088 -87.633 -6.948 1.00 42.62 187 GLY A CA 1
ATOM 1448 C C . GLY A 1 187 ? -6.520 -86.859 -8.151 1.00 42.62 187 GLY A C 1
ATOM 1449 O O . GLY A 1 187 ? -7.277 -86.577 -9.069 1.00 42.62 187 GLY A O 1
ATOM 1450 N N . PHE A 1 188 ? -5.209 -86.562 -8.148 1.00 43.53 188 PHE A N 1
ATOM 1451 C CA . PHE A 1 188 ? -4.405 -86.091 -9.302 1.00 43.53 188 PHE A CA 1
ATOM 1452 C C . PHE A 1 188 ? -4.814 -84.717 -9.917 1.00 43.53 188 PHE A C 1
ATOM 1454 O O . PHE A 1 188 ? -5.962 -84.319 -9.898 1.00 43.53 188 PHE A O 1
ATOM 1461 N N . ALA A 1 189 ? -3.948 -83.854 -10.447 1.00 50.78 189 ALA A N 1
ATOM 1462 C CA . ALA A 1 189 ? -2.586 -83.992 -10.924 1.00 50.78 189 ALA A CA 1
ATOM 1463 C C . ALA A 1 189 ? -1.811 -82.678 -10.710 1.00 50.78 189 ALA A C 1
ATOM 1465 O O . ALA A 1 189 ? -2.337 -81.573 -10.838 1.00 50.78 189 ALA A O 1
ATOM 1466 N N . ARG A 1 190 ? -0.522 -82.835 -10.414 1.00 54.78 190 ARG A N 1
ATOM 1467 C CA . ARG A 1 190 ? 0.509 -81.806 -10.542 1.00 54.78 190 ARG A CA 1
ATOM 1468 C C . ARG A 1 190 ? 0.787 -81.601 -12.033 1.00 54.78 190 ARG A C 1
ATOM 1470 O O . ARG A 1 190 ? 0.942 -82.587 -12.744 1.00 54.78 190 ARG A O 1
ATOM 1477 N N . GLY A 1 191 ? 0.912 -80.359 -12.483 1.00 45.06 191 GLY A N 1
ATOM 1478 C CA . GLY A 1 191 ? 1.280 -80.058 -13.865 1.00 45.06 191 GLY A CA 1
ATOM 1479 C C . GLY A 1 191 ? 1.768 -78.627 -14.013 1.00 45.06 191 GLY A C 1
ATOM 1480 O O . GLY A 1 191 ? 1.017 -77.756 -14.431 1.00 45.06 191 GLY A O 1
ATOM 1481 N N . MET A 1 192 ? 3.029 -78.390 -13.645 1.00 48.78 192 MET A N 1
ATOM 1482 C CA . MET A 1 192 ? 3.795 -77.280 -14.212 1.00 48.78 192 MET A CA 1
ATOM 1483 C C . MET A 1 192 ? 3.917 -77.483 -15.726 1.00 48.78 192 MET A C 1
ATOM 1485 O O . MET A 1 192 ? 4.196 -78.596 -16.166 1.00 48.78 192 MET A O 1
ATOM 1489 N N . SER A 1 193 ? 3.827 -76.404 -16.498 1.00 50.72 193 SER A N 1
ATOM 1490 C CA . SER A 1 193 ? 4.546 -76.282 -17.767 1.00 50.72 193 SER A CA 1
ATOM 1491 C C . SER A 1 193 ? 4.702 -74.807 -18.123 1.00 50.72 193 SER A C 1
ATOM 1493 O O . SER A 1 193 ? 3.741 -74.130 -18.475 1.00 50.72 193 SER A O 1
ATOM 1495 N N . LEU A 1 194 ? 5.942 -74.334 -18.016 1.00 47.66 194 LEU A 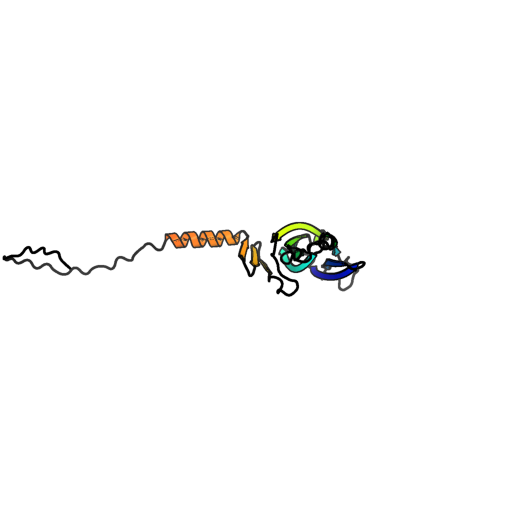N 1
ATOM 1496 C CA . LEU A 1 194 ? 6.458 -73.132 -18.663 1.00 47.66 194 LEU A CA 1
ATOM 1497 C C . LEU A 1 194 ? 6.346 -73.278 -20.189 1.00 47.66 194 LEU A C 1
ATOM 1499 O O . LEU A 1 194 ? 6.798 -74.298 -20.707 1.00 47.66 194 LEU A O 1
ATOM 1503 N N . ARG A 1 195 ? 5.839 -72.257 -20.893 1.00 44.31 195 ARG A N 1
ATOM 1504 C CA . ARG A 1 195 ? 6.438 -71.636 -22.098 1.00 44.31 195 ARG A CA 1
ATOM 1505 C C . ARG A 1 195 ? 5.425 -70.801 -22.882 1.00 44.31 195 ARG A C 1
ATOM 1507 O O . ARG A 1 195 ? 4.258 -71.165 -22.993 1.00 44.31 195 ARG A O 1
ATOM 1514 N N . GLY A 1 196 ? 5.962 -69.731 -23.454 1.00 40.19 196 GLY A N 1
ATOM 1515 C CA . GLY A 1 196 ? 5.364 -68.765 -24.359 1.00 40.19 196 GLY A CA 1
ATOM 1516 C C . GLY A 1 196 ? 6.243 -67.536 -24.327 1.00 40.19 196 GLY A C 1
ATOM 1517 O O . GLY A 1 196 ? 5.767 -66.534 -23.764 1.00 40.19 196 GLY A O 1
#

Foldseek 3Di:
DQQDKDKDKDWDFDDDPNFTAIKIKIWIGTPPPPPDPPDIQIEIDPARKDFPDWACQDSFKIKTWIKHFDDRVVVVPPPPCPDDDPPDGFIWIKIWIAGNVVSYTDDIDTPGPGPDPPDPPRPDWDWDWYHDDQKIWIQTPVPGIDIDGDVVVVVVVVVVVVVPPPPDDDPDDDDDDDDDDDDDDDDDDDDDDDDD

pLDDT: mean 70.04, std 17.61, range [40.19, 94.62]

Organism: NCBI:txid1486917

Secondary structure (DSSP, 8-state):
----EEEEEEEEEEEETTEEEEEEEEEEEETTTTSS----EEEEPSSSEEEEEEEE-SSSEEEEEEEEPPPTHHHHT--S-TTSS--PPPPEEEEEEEETTTTEEEEEEEEES------TTSPPP-EEEEEETTEEEEEETTTEEEEEEHHHHHHHHHHHHHTTT-----------PPP-----------------